Protein AF-A0A2M7BE51-F1 (afdb_monomer_lite)

Foldseek 3Di:
DPPPVPPPDDDPVVVVVVVVVVVVPDDDDDDDPPPPPDDPPVVVVVVVVVVVVVPDPDPPDPDQDQPQAAAELVVQLPDFQLVSLCVLLVLLVWDADDDDQPLFGTDDPLETEGEFGSDLVRAAELVSLVSNLVVLLVPDFLVSQEYEYEYQHHDPNNVVNNVVQCVVCVVPVRSHHHYYYYRSQDPVSLCSSCVVPVVSSLRHGHAYAKDQPDWDWDDPDQQKIKTFRVVIDGPDVPKAWFFKFKDQADPPVDDDGDPPRHGQWDADDDDVDGGIHYNRMDMDGPPPDDQQDKHKMKMWIAIPSGHIDMDIDIDRRD

Sequence (318 aa):
ADRIARILAPNLEEIKRAAKKMKKDKTASELDSGEIVQNGTLTSVEDAKKKAVEASTMPLTGYTVEHWGIYEINRLTKLSAEEFRAFVVACYGARKWTGADANIQGVKAHELLWVAGPKETDVITATDVKNFAQAVMKTRKPEERQAVMIGWGVDPKARAYAEQVMKLGEAKPIQFIKLRLWPLAGDDFKAHVTKKHDKYKDFFAFILPPDIPRIGVTRMGARHYRFDVSEARSMNTGGKIVNVQWDFDFRDGIFSATQGYQLCRKEKKGKGESGFEGDTTVEYTFEHVEPGAEITIACRVQDDLGGEGMKAMKLKVE

pLDDT: mean 80.74, std 19.97, range [30.53, 98.31]

Structure (mmCIF, N/CA/C/O backbone):
data_AF-A0A2M7BE51-F1
#
_entry.id   AF-A0A2M7BE51-F1
#
loop_
_atom_site.group_PDB
_atom_site.id
_atom_site.type_symbol
_atom_site.label_atom_id
_atom_site.label_alt_id
_atom_site.label_comp_id
_atom_site.label_asym_id
_atom_site.label_entity_id
_atom_site.label_seq_id
_atom_site.pdbx_PDB_ins_code
_atom_site.Cartn_x
_atom_site.Cartn_y
_atom_site.Cartn_z
_atom_site.occupancy
_atom_site.B_iso_or_equiv
_atom_site.auth_seq_id
_atom_site.auth_comp_id
_atom_site.auth_asym_id
_atom_site.auth_atom_id
_atom_site.pdbx_PDB_model_num
ATOM 1 N N . ALA A 1 1 ? 27.224 -7.310 20.334 1.00 42.22 1 ALA A N 1
ATOM 2 C CA . ALA A 1 1 ? 26.385 -6.096 20.267 1.00 42.22 1 ALA A CA 1
ATOM 3 C C . ALA A 1 1 ? 26.367 -5.293 21.577 1.00 42.22 1 ALA A C 1
ATOM 5 O O . ALA A 1 1 ? 26.125 -4.101 21.517 1.00 42.22 1 ALA A O 1
ATOM 6 N N . ASP A 1 2 ? 26.712 -5.875 22.734 1.00 37.91 2 ASP A N 1
ATOM 7 C CA . ASP A 1 2 ? 26.442 -5.249 24.045 1.00 37.91 2 ASP A CA 1
ATOM 8 C C . ASP A 1 2 ? 27.625 -4.497 24.708 1.00 37.91 2 ASP A C 1
ATOM 10 O O . ASP A 1 2 ? 27.586 -4.146 25.883 1.00 37.91 2 ASP A O 1
ATOM 14 N N . ARG A 1 3 ? 28.720 -4.238 23.972 1.00 30.53 3 ARG A N 1
ATOM 15 C CA . ARG A 1 3 ? 29.921 -3.550 24.509 1.00 30.53 3 ARG A CA 1
ATOM 16 C C . ARG A 1 3 ? 30.187 -2.148 23.949 1.00 30.53 3 ARG A C 1
ATOM 18 O O . ARG A 1 3 ? 31.002 -1.436 24.518 1.00 30.53 3 ARG A O 1
ATOM 25 N N . ILE A 1 4 ? 29.488 -1.730 22.891 1.00 36.34 4 ILE A N 1
ATOM 26 C CA . ILE A 1 4 ? 29.674 -0.404 22.264 1.00 36.34 4 ILE A CA 1
ATOM 27 C C . ILE A 1 4 ? 28.683 0.635 22.828 1.00 36.34 4 ILE A C 1
ATOM 29 O O . ILE A 1 4 ? 28.993 1.821 22.876 1.00 36.34 4 ILE A O 1
ATOM 33 N N . ALA A 1 5 ? 27.545 0.203 23.384 1.00 34.09 5 ALA A N 1
ATOM 34 C CA . ALA A 1 5 ? 26.525 1.096 23.947 1.00 34.09 5 ALA A CA 1
ATOM 35 C C . ALA A 1 5 ? 26.931 1.808 25.260 1.00 34.09 5 ALA A C 1
ATOM 37 O O . ALA A 1 5 ? 26.236 2.720 25.694 1.00 34.09 5 ALA A O 1
ATOM 38 N N . ARG A 1 6 ? 28.056 1.439 25.895 1.00 37.91 6 ARG A N 1
ATOM 39 C CA . ARG A 1 6 ? 28.515 2.069 27.153 1.00 37.91 6 ARG A CA 1
ATOM 40 C C . ARG A 1 6 ? 29.446 3.272 26.983 1.00 37.91 6 ARG A C 1
ATOM 42 O O . ARG A 1 6 ? 29.729 3.926 27.976 1.00 37.91 6 ARG A O 1
ATOM 49 N N . ILE A 1 7 ? 29.921 3.575 25.774 1.00 42.31 7 ILE A N 1
ATOM 50 C CA . ILE A 1 7 ? 30.940 4.627 25.567 1.00 42.31 7 ILE A CA 1
ATOM 51 C C . ILE A 1 7 ? 30.319 5.998 25.215 1.00 42.31 7 ILE A C 1
ATOM 53 O O . ILE A 1 7 ? 31.012 7.006 25.262 1.00 42.31 7 ILE A O 1
ATOM 57 N N . LEU A 1 8 ? 29.011 6.081 24.930 1.00 40.47 8 LEU A N 1
ATOM 58 C CA . LEU A 1 8 ? 28.371 7.313 24.423 1.00 40.47 8 LEU A CA 1
ATOM 59 C C . LEU A 1 8 ? 27.181 7.842 25.244 1.00 40.47 8 LEU A C 1
ATOM 61 O O . LEU A 1 8 ? 26.506 8.768 24.800 1.00 40.47 8 LEU A O 1
ATOM 65 N N . ALA A 1 9 ? 26.919 7.310 26.439 1.00 38.22 9 ALA A N 1
ATOM 66 C CA . ALA A 1 9 ? 25.908 7.879 27.330 1.00 38.22 9 ALA A CA 1
ATOM 67 C C . ALA A 1 9 ? 26.577 8.832 28.342 1.00 38.22 9 ALA A C 1
ATOM 69 O O . ALA A 1 9 ? 27.366 8.353 29.161 1.00 38.22 9 ALA A O 1
ATOM 70 N N . PRO A 1 10 ? 26.298 10.152 28.321 1.00 48.00 10 PRO A N 1
ATOM 71 C CA . PRO A 1 10 ? 26.773 11.056 29.364 1.00 48.00 10 PRO A CA 1
ATOM 72 C C . PRO A 1 10 ? 26.219 10.626 30.728 1.00 48.00 10 PRO A C 1
ATOM 74 O O . PRO A 1 10 ? 25.065 10.203 30.849 1.00 48.00 10 PRO A O 1
ATOM 77 N N . ASN A 1 11 ? 27.057 10.709 31.760 1.00 54.00 11 ASN A N 1
ATOM 78 C CA . ASN A 1 11 ? 26.697 10.295 33.114 1.00 54.00 11 ASN A CA 1
ATOM 79 C C . ASN A 1 11 ? 25.586 11.217 33.659 1.00 54.00 11 ASN A C 1
ATOM 81 O O . ASN A 1 11 ? 25.638 12.434 33.485 1.00 54.00 11 ASN A O 1
ATOM 85 N N . LEU A 1 12 ? 24.591 10.656 34.360 1.00 47.28 12 LEU A N 1
ATOM 86 C CA . LEU A 1 12 ? 23.490 11.395 35.000 1.00 47.28 12 LEU A CA 1
ATOM 87 C C . LEU A 1 12 ? 23.970 12.574 35.873 1.00 47.28 12 LEU A C 1
ATOM 89 O O . LEU A 1 12 ? 23.258 13.569 36.024 1.00 47.28 12 LEU A O 1
ATOM 93 N N . GLU A 1 13 ? 25.175 12.482 36.436 1.00 48.94 13 GLU A N 1
ATOM 94 C CA . GLU A 1 13 ? 25.802 13.555 37.219 1.00 48.94 13 GLU A CA 1
ATOM 95 C C . GLU A 1 13 ? 26.229 14.771 36.370 1.00 48.94 13 GLU A C 1
ATOM 97 O O . GLU A 1 13 ? 26.168 15.911 36.838 1.00 48.94 13 GLU A O 1
ATOM 102 N N . GLU A 1 14 ? 26.585 14.576 35.098 1.00 56.44 14 GLU A N 1
ATOM 103 C CA . GLU A 1 14 ? 26.931 15.662 34.167 1.00 56.44 14 GLU A CA 1
ATOM 104 C C . GLU A 1 14 ? 25.679 16.428 33.718 1.00 56.44 14 GLU A C 1
ATOM 106 O O . GLU A 1 14 ? 25.680 17.662 33.674 1.00 56.44 14 GLU A O 1
ATOM 111 N N . ILE A 1 15 ? 24.569 15.712 33.511 1.00 55.19 15 ILE A N 1
ATOM 112 C CA . ILE A 1 15 ? 23.259 16.290 33.171 1.00 55.19 15 ILE A CA 1
ATOM 113 C C . ILE A 1 15 ? 22.727 17.148 34.333 1.00 55.19 15 ILE A C 1
ATOM 115 O O . ILE A 1 15 ? 22.244 18.266 34.126 1.00 55.19 15 ILE A O 1
ATOM 119 N N . LYS A 1 16 ? 22.882 16.685 35.582 1.00 52.91 16 LYS A N 1
ATOM 120 C CA . LYS A 1 16 ? 22.481 17.454 36.776 1.00 52.91 16 LYS A CA 1
ATOM 121 C C . LYS A 1 16 ? 23.321 18.719 36.976 1.00 52.91 16 LYS A C 1
ATOM 123 O O . LYS A 1 16 ? 22.778 19.748 37.387 1.00 52.91 16 LYS A O 1
ATOM 128 N N . ARG A 1 17 ? 24.624 18.686 36.662 1.00 53.06 17 ARG A N 1
ATOM 129 C CA . ARG A 1 17 ? 25.493 19.878 36.721 1.00 53.06 17 ARG A CA 1
ATOM 130 C C . ARG A 1 17 ? 25.122 20.921 35.663 1.00 53.06 17 ARG A C 1
ATOM 132 O O . ARG A 1 17 ? 25.113 22.110 35.984 1.00 53.06 17 ARG A O 1
ATOM 139 N N . ALA A 1 18 ? 24.747 20.497 34.454 1.00 54.91 18 ALA A N 1
ATOM 140 C CA . ALA A 1 18 ? 24.294 21.399 33.392 1.00 54.91 18 ALA A CA 1
ATOM 141 C C . ALA A 1 18 ? 22.961 22.092 33.741 1.00 54.91 18 ALA A C 1
ATOM 143 O O . ALA A 1 18 ? 22.848 23.316 33.629 1.00 54.91 18 ALA A O 1
ATOM 144 N N . ALA A 1 19 ? 21.989 21.346 34.279 1.00 53.06 19 ALA A N 1
ATOM 145 C CA . ALA A 1 19 ? 20.691 21.891 34.690 1.00 53.06 19 ALA A CA 1
ATOM 146 C C . ALA A 1 19 ? 20.802 22.914 35.839 1.00 53.06 19 ALA A C 1
ATOM 148 O O . ALA A 1 19 ? 20.061 23.899 35.887 1.00 53.06 19 ALA A O 1
ATOM 149 N N . LYS A 1 20 ? 21.764 22.724 36.754 1.00 49.50 20 LYS A N 1
ATOM 150 C CA . LYS A 1 20 ? 22.003 23.650 37.873 1.00 49.50 20 LYS A CA 1
ATOM 151 C C . LYS A 1 20 ? 22.663 24.961 37.426 1.00 49.50 20 LYS A C 1
ATOM 153 O O . LYS A 1 20 ? 22.466 25.982 38.081 1.00 49.50 20 LYS A O 1
ATOM 158 N N . LYS A 1 21 ? 23.400 24.948 36.308 1.00 47.91 21 LYS A N 1
ATOM 159 C CA . LYS A 1 21 ? 24.019 26.145 35.716 1.00 47.91 21 LYS A CA 1
ATOM 160 C C . LYS A 1 21 ? 22.981 27.020 35.000 1.00 47.91 21 LYS A C 1
ATOM 162 O O . LYS A 1 21 ? 23.004 28.230 35.167 1.00 47.91 21 LYS A O 1
ATOM 167 N N . MET A 1 22 ? 22.006 26.409 34.318 1.00 47.72 22 MET A N 1
ATOM 168 C CA . MET A 1 22 ? 20.923 27.128 33.625 1.00 47.72 22 MET A CA 1
ATOM 169 C C . MET A 1 22 ? 19.913 27.811 34.559 1.00 47.72 22 MET A C 1
ATOM 171 O O . MET A 1 22 ? 19.345 28.837 34.198 1.00 47.72 22 MET A O 1
ATOM 175 N N . LYS A 1 23 ? 19.703 27.294 35.777 1.00 43.47 23 LYS A N 1
ATOM 176 C CA . LYS A 1 23 ? 18.788 27.912 36.757 1.00 43.47 23 LYS A CA 1
ATOM 177 C C . LYS A 1 23 ? 19.338 29.175 37.431 1.00 43.47 23 LYS A C 1
ATOM 179 O O . LYS A 1 23 ? 18.590 29.824 38.153 1.00 43.47 23 LYS A O 1
ATOM 184 N N . LYS A 1 24 ? 20.619 29.513 37.231 1.00 39.03 24 LYS A N 1
ATOM 185 C CA . LYS A 1 24 ? 21.259 30.669 37.878 1.00 39.03 24 LYS A CA 1
ATOM 186 C C . LYS A 1 24 ? 21.161 31.969 37.061 1.00 39.03 24 LYS A C 1
ATOM 188 O O . LYS A 1 24 ? 21.334 33.028 37.645 1.00 39.03 24 LYS A O 1
ATOM 193 N N . ASP A 1 25 ? 20.805 31.889 35.774 1.00 41.22 25 ASP A N 1
ATOM 194 C CA . ASP A 1 25 ? 20.866 33.023 34.831 1.00 41.22 25 ASP A CA 1
ATOM 195 C C . ASP A 1 25 ? 19.502 33.596 34.398 1.00 41.22 25 ASP A C 1
ATOM 197 O O . ASP A 1 25 ? 19.434 34.382 33.459 1.00 41.22 25 ASP A O 1
ATOM 201 N N . LYS A 1 26 ? 18.392 33.254 35.065 1.00 38.12 26 LYS A N 1
ATOM 202 C CA . LYS A 1 26 ? 17.086 33.877 34.776 1.00 38.12 26 LYS A CA 1
ATOM 203 C C . LYS A 1 26 ? 16.403 34.393 36.036 1.00 38.12 26 LYS A C 1
ATOM 205 O O . LYS A 1 26 ? 15.480 33.779 36.564 1.00 38.12 26 LYS A O 1
ATOM 210 N N . THR A 1 27 ? 16.852 35.559 36.485 1.00 34.59 27 THR A N 1
ATOM 211 C CA . THR A 1 27 ? 16.016 36.508 37.226 1.00 34.59 27 THR A CA 1
ATOM 212 C C . THR A 1 27 ? 15.641 37.665 36.305 1.00 34.59 27 THR A C 1
ATOM 214 O O . THR A 1 27 ? 16.525 38.263 35.702 1.00 34.59 27 THR A O 1
ATOM 217 N N . ALA A 1 28 ? 14.345 37.983 36.324 1.00 33.38 28 ALA A N 1
ATOM 218 C CA . ALA A 1 28 ? 13.663 39.186 35.839 1.00 33.38 28 ALA A CA 1
ATOM 219 C C . ALA A 1 28 ? 13.054 39.192 34.414 1.00 33.38 28 ALA A C 1
ATOM 221 O O . ALA A 1 28 ? 13.705 38.905 33.419 1.00 33.38 28 ALA A O 1
ATOM 222 N N . SER A 1 29 ? 11.784 39.624 34.442 1.00 30.89 29 SER A N 1
ATOM 223 C CA . SER A 1 29 ? 10.869 40.183 33.433 1.00 30.89 29 SER A CA 1
ATOM 224 C C . SER A 1 29 ? 10.079 39.263 32.486 1.00 30.89 29 SER A C 1
ATOM 226 O O . SER A 1 29 ? 10.600 38.738 31.510 1.00 30.89 29 SER A O 1
ATOM 228 N N . GLU A 1 30 ? 8.784 39.182 32.821 1.00 31.31 30 GLU A N 1
ATOM 229 C CA . GLU A 1 30 ? 7.590 39.375 31.974 1.00 31.31 30 GLU A CA 1
ATOM 230 C C . GLU A 1 30 ? 7.398 38.508 30.717 1.00 31.31 30 GLU A C 1
ATOM 232 O O . GLU A 1 30 ? 8.111 38.595 29.725 1.00 31.31 30 GLU A O 1
ATOM 237 N N . LEU A 1 31 ? 6.347 37.682 30.780 1.00 30.97 31 LEU A N 1
ATOM 238 C CA . LEU A 1 31 ? 5.819 36.860 29.695 1.00 30.97 31 LEU A CA 1
ATOM 239 C C . LEU A 1 31 ? 4.929 37.715 28.782 1.00 30.97 31 LEU A C 1
ATOM 241 O O . LEU A 1 31 ? 3.783 37.999 29.128 1.00 30.97 31 LEU A O 1
ATOM 245 N N . ASP A 1 32 ? 5.455 38.082 27.615 1.00 31.75 32 ASP A N 1
ATOM 246 C CA . ASP A 1 32 ? 4.657 38.534 26.475 1.00 31.75 32 ASP A CA 1
ATOM 247 C C . ASP A 1 32 ? 4.093 37.318 25.714 1.00 31.75 32 ASP A C 1
ATOM 249 O O . ASP A 1 32 ? 4.765 36.308 25.494 1.00 31.75 32 ASP A O 1
ATOM 253 N N . SER A 1 33 ? 2.820 37.400 25.339 1.00 34.06 33 SER A N 1
ATOM 254 C CA . SER A 1 33 ? 1.988 36.288 24.850 1.00 34.06 33 SER A CA 1
ATOM 255 C C . SER A 1 33 ? 2.050 36.129 23.323 1.00 34.06 33 SER A C 1
ATOM 257 O O . SER A 1 33 ? 1.037 35.819 22.696 1.00 34.06 33 SER A O 1
ATOM 259 N N . GLY A 1 34 ? 3.214 36.379 22.711 1.00 34.72 34 GLY A N 1
ATOM 260 C CA . GLY A 1 34 ? 3.374 36.488 21.251 1.00 34.72 34 GLY A CA 1
ATOM 261 C C . GLY A 1 34 ? 4.232 35.419 20.553 1.00 34.72 34 GLY A C 1
ATOM 262 O O . GLY A 1 34 ? 4.170 35.311 19.333 1.00 34.72 34 GLY A O 1
ATOM 263 N N . GLU A 1 35 ? 5.002 34.591 21.267 1.00 33.72 35 GLU A N 1
ATOM 264 C CA . GLU A 1 35 ? 6.054 33.741 20.658 1.00 33.72 35 GLU A CA 1
ATOM 265 C C . GLU A 1 35 ? 5.771 32.221 20.666 1.00 33.72 35 GLU A C 1
ATOM 267 O O . GLU A 1 35 ? 6.682 31.402 20.758 1.00 33.72 35 GLU A O 1
ATOM 272 N N . ILE A 1 36 ? 4.511 31.791 20.545 1.00 35.94 36 ILE A N 1
ATOM 273 C CA . ILE A 1 36 ? 4.175 30.347 20.442 1.00 35.94 36 ILE A CA 1
ATOM 274 C C . ILE A 1 36 ? 4.048 29.873 18.977 1.00 35.94 36 ILE A C 1
ATOM 276 O O . ILE A 1 36 ? 3.862 28.687 18.708 1.00 35.94 36 ILE A O 1
ATOM 280 N N . VAL A 1 37 ? 4.241 30.753 17.989 1.00 35.06 37 VAL A N 1
ATOM 281 C CA . VAL A 1 37 ? 4.146 30.396 16.561 1.00 35.06 37 VAL A CA 1
ATOM 282 C C . VAL A 1 37 ? 5.498 30.541 15.862 1.00 35.06 37 VAL A C 1
ATOM 284 O O . VAL A 1 37 ? 5.624 31.327 14.935 1.00 35.06 37 VAL A O 1
ATOM 287 N N . GLN A 1 38 ? 6.519 29.802 16.312 1.00 37.19 38 GLN A N 1
ATOM 288 C CA . GLN A 1 38 ? 7.719 29.462 15.520 1.00 37.19 38 GLN A CA 1
ATOM 289 C C . GLN A 1 38 ? 8.609 28.453 16.278 1.00 37.19 38 GLN A C 1
ATOM 291 O O . GLN A 1 38 ? 9.673 28.772 16.799 1.00 37.19 38 GLN A O 1
ATOM 296 N N . ASN A 1 39 ? 8.179 27.190 16.352 1.00 34.56 39 ASN A N 1
ATOM 297 C CA . ASN A 1 39 ? 9.013 26.115 16.905 1.00 34.56 39 ASN A CA 1
ATOM 298 C C . ASN A 1 39 ? 10.074 25.674 15.872 1.00 34.56 39 ASN A C 1
ATOM 300 O O . ASN A 1 39 ? 9.840 24.783 15.057 1.00 34.56 39 ASN A O 1
ATOM 304 N N . GLY A 1 40 ? 11.256 26.298 15.912 1.00 37.78 40 GLY A N 1
ATOM 305 C CA . GLY A 1 40 ? 12.435 25.978 15.085 1.00 37.78 40 GLY A CA 1
ATOM 306 C C . GLY A 1 40 ? 13.212 24.713 15.494 1.00 37.78 40 GLY A C 1
ATOM 307 O O . GLY A 1 40 ? 14.362 24.530 15.100 1.00 37.78 40 GLY A O 1
ATOM 308 N N . THR A 1 41 ? 12.627 23.839 16.313 1.00 41.28 41 THR A N 1
ATOM 309 C CA . THR A 1 41 ? 13.296 22.658 16.888 1.00 41.28 41 THR A CA 1
ATOM 310 C C . THR A 1 41 ? 13.133 21.375 16.070 1.00 41.28 41 THR A C 1
ATOM 312 O O . THR A 1 41 ? 13.915 20.448 16.267 1.00 41.28 41 THR A O 1
ATOM 315 N N . LEU A 1 42 ? 12.190 21.307 15.121 1.00 36.75 42 LEU A N 1
ATOM 316 C CA . LEU A 1 42 ? 12.038 20.140 14.233 1.00 36.75 42 LEU A CA 1
ATOM 317 C C . LEU A 1 42 ? 12.983 20.186 13.020 1.00 36.75 42 LEU A C 1
ATOM 319 O O . LEU A 1 42 ? 13.568 19.165 12.671 1.00 36.75 42 LEU A O 1
ATOM 323 N N . THR A 1 43 ? 13.225 21.368 12.447 1.00 44.41 43 THR A N 1
ATOM 324 C CA . THR A 1 43 ? 14.199 21.565 11.354 1.00 44.41 43 THR A CA 1
ATOM 325 C C . THR A 1 43 ? 15.640 21.328 11.819 1.00 44.41 43 THR A C 1
ATOM 327 O O . THR A 1 43 ? 16.458 20.756 11.102 1.00 44.41 43 THR A O 1
ATOM 330 N N . SER A 1 44 ? 15.937 21.660 13.079 1.00 52.59 44 SER A N 1
ATOM 331 C CA . SER A 1 44 ? 17.270 21.535 13.677 1.00 52.59 44 SER A CA 1
ATOM 332 C C . SER A 1 44 ? 17.809 20.101 13.737 1.00 52.59 44 SER A C 1
ATOM 334 O O . SER A 1 44 ? 19.021 19.922 13.622 1.00 52.59 44 SER A O 1
ATOM 336 N N . VAL A 1 45 ? 16.966 19.085 13.941 1.00 49.41 45 VAL A N 1
ATOM 337 C CA . VAL A 1 45 ? 17.439 17.699 14.130 1.00 49.41 45 VAL A CA 1
ATOM 338 C C . VAL A 1 45 ? 17.737 17.028 12.792 1.00 49.41 45 VAL A C 1
ATOM 340 O O . VAL A 1 45 ? 18.707 16.276 12.680 1.00 49.41 45 VAL A O 1
ATOM 343 N N . GLU A 1 46 ? 16.935 17.311 11.769 1.00 49.53 46 GLU A N 1
ATOM 344 C CA . GLU A 1 46 ? 17.141 16.790 10.417 1.00 49.53 46 GLU A CA 1
ATOM 345 C C . GLU A 1 46 ? 18.335 17.463 9.742 1.00 49.53 46 GLU A C 1
ATOM 347 O O . GLU A 1 46 ? 19.188 16.764 9.192 1.00 49.53 46 GLU A O 1
ATOM 352 N N . ASP A 1 47 ? 18.484 18.781 9.895 1.00 53.38 47 ASP A N 1
ATOM 353 C CA . ASP A 1 47 ? 19.645 19.514 9.385 1.00 53.38 47 ASP A CA 1
ATOM 354 C C . ASP A 1 47 ? 20.936 19.138 10.124 1.00 53.38 47 ASP A C 1
ATOM 356 O O . ASP A 1 47 ? 21.995 19.006 9.503 1.00 53.38 47 ASP A O 1
ATOM 360 N N . ALA A 1 48 ? 20.863 18.890 11.438 1.00 55.72 48 ALA A N 1
ATOM 361 C CA . ALA A 1 48 ? 22.000 18.389 12.208 1.00 55.72 48 ALA A CA 1
ATOM 362 C C . ALA A 1 48 ? 22.376 16.955 11.811 1.00 55.72 48 ALA A C 1
ATOM 364 O O . ALA A 1 48 ? 23.564 16.658 11.683 1.00 55.72 48 ALA A O 1
ATOM 365 N N . LYS A 1 49 ? 21.397 16.073 11.552 1.00 54.88 49 LYS A N 1
ATOM 366 C CA . LYS A 1 49 ? 21.656 14.728 11.009 1.00 54.88 49 LYS A CA 1
ATOM 367 C C . LYS A 1 49 ? 22.280 14.800 9.621 1.00 54.88 49 LYS A C 1
ATOM 369 O O . LYS A 1 49 ? 23.248 14.092 9.366 1.00 54.88 49 LYS A O 1
ATOM 374 N N . LYS A 1 50 ? 21.770 15.663 8.745 1.00 56.06 50 LYS A N 1
ATOM 375 C CA . LYS A 1 50 ? 22.268 15.819 7.375 1.00 56.06 50 LYS A CA 1
ATOM 376 C C . LYS A 1 50 ? 23.707 16.338 7.359 1.00 56.06 50 LYS A C 1
ATOM 378 O O . LYS A 1 50 ? 24.562 15.714 6.739 1.00 56.06 50 LYS A O 1
ATOM 383 N N . LYS A 1 51 ? 24.011 17.368 8.161 1.00 60.59 51 LYS A N 1
ATOM 384 C CA . LYS A 1 51 ? 25.386 17.859 8.365 1.00 60.59 51 LYS A CA 1
ATOM 385 C C . LYS A 1 51 ? 26.305 16.825 9.014 1.00 60.59 51 LYS A C 1
ATOM 387 O O . LYS A 1 51 ? 27.468 16.742 8.640 1.00 60.59 51 LYS A O 1
ATOM 392 N N . ALA A 1 52 ? 25.814 16.031 9.966 1.00 59.19 52 ALA A N 1
ATOM 393 C CA . ALA A 1 52 ? 26.612 14.984 10.607 1.00 59.19 52 ALA A CA 1
ATOM 394 C C . ALA A 1 52 ? 26.929 13.819 9.653 1.00 59.19 52 ALA A C 1
ATOM 396 O O . ALA A 1 52 ? 28.010 13.240 9.738 1.00 59.19 52 ALA A O 1
ATOM 397 N N . VAL A 1 53 ? 26.016 13.495 8.732 1.00 57.53 53 VAL A N 1
ATOM 398 C CA . VAL A 1 53 ? 26.239 12.501 7.672 1.00 57.53 53 VAL A CA 1
ATOM 399 C C . VAL A 1 53 ? 27.216 13.037 6.621 1.00 57.53 53 VAL A C 1
ATOM 401 O O . VAL A 1 53 ? 28.131 12.315 6.238 1.00 57.53 53 VAL A O 1
ATOM 404 N N . GLU A 1 54 ? 27.084 14.302 6.212 1.00 57.00 54 GLU A N 1
ATOM 405 C CA . GLU A 1 54 ? 28.001 14.957 5.263 1.00 57.00 54 GLU A CA 1
ATOM 406 C C . GLU A 1 54 ? 29.417 15.161 5.833 1.00 57.00 54 GLU A C 1
ATOM 408 O O . GLU A 1 54 ? 30.394 15.090 5.090 1.00 57.00 54 GLU A O 1
ATOM 413 N N . ALA A 1 55 ? 29.550 15.375 7.146 1.00 56.69 55 ALA A N 1
ATOM 414 C CA . ALA A 1 55 ? 30.834 15.566 7.827 1.00 56.69 55 ALA A CA 1
ATOM 415 C C . ALA A 1 55 ? 31.520 14.257 8.269 1.00 56.69 55 ALA A C 1
ATOM 417 O O . ALA A 1 55 ? 32.636 14.295 8.794 1.00 56.69 55 ALA A O 1
ATOM 418 N N . SER A 1 56 ? 30.876 13.098 8.094 1.00 42.12 56 SER A N 1
ATOM 419 C CA . SER A 1 56 ? 31.434 11.815 8.524 1.00 42.12 56 SER A CA 1
ATOM 420 C C . SER A 1 56 ? 32.464 11.302 7.516 1.00 42.12 56 SER A C 1
ATOM 422 O O . SER A 1 56 ? 32.126 10.834 6.434 1.00 42.12 56 SER A O 1
ATOM 424 N N . THR A 1 57 ? 33.742 11.347 7.895 1.00 43.78 57 THR A N 1
ATOM 425 C CA . THR A 1 57 ? 34.886 10.796 7.143 1.00 43.78 57 THR A CA 1
ATOM 426 C C . THR A 1 57 ? 35.089 9.294 7.364 1.00 43.78 57 THR A C 1
ATOM 428 O O . THR A 1 57 ? 36.142 8.753 7.017 1.00 43.78 57 THR A O 1
ATOM 431 N N . MET A 1 58 ? 34.105 8.590 7.939 1.00 44.16 58 MET A N 1
ATOM 432 C CA . MET A 1 58 ? 34.181 7.135 8.020 1.00 44.16 58 MET A CA 1
ATOM 433 C C . MET A 1 58 ? 34.193 6.560 6.599 1.00 44.16 58 MET A C 1
ATOM 435 O O . MET A 1 58 ? 33.360 6.964 5.784 1.00 44.16 58 MET A O 1
ATOM 439 N N . PRO A 1 59 ? 35.104 5.622 6.275 1.00 43.78 59 PRO A N 1
ATOM 440 C CA . PRO A 1 59 ? 35.045 4.933 4.996 1.00 43.78 59 PRO A CA 1
ATOM 441 C C . PRO A 1 59 ? 33.637 4.362 4.857 1.00 43.78 59 PRO A C 1
ATOM 443 O O . PRO A 1 59 ? 33.151 3.719 5.791 1.00 43.78 59 PRO A O 1
ATOM 446 N N . LEU A 1 60 ? 32.980 4.652 3.728 1.00 47.94 60 LEU A N 1
ATOM 447 C CA . LEU A 1 60 ? 31.711 4.053 3.322 1.00 47.94 60 LEU A CA 1
ATOM 448 C C . LEU A 1 60 ? 31.887 2.538 3.392 1.00 47.94 60 LEU A C 1
ATOM 450 O O . LEU A 1 60 ? 32.368 1.894 2.462 1.00 47.94 60 LEU A O 1
ATOM 454 N N . THR A 1 61 ? 31.587 1.978 4.555 1.00 45.69 61 THR A N 1
ATOM 455 C CA . THR A 1 61 ? 31.560 0.543 4.755 1.00 45.69 61 THR A CA 1
ATOM 456 C C . THR A 1 61 ? 30.549 0.006 3.751 1.00 45.69 61 THR A C 1
ATOM 458 O O . THR A 1 61 ? 29.485 0.595 3.572 1.00 45.69 61 THR A O 1
ATOM 461 N N . GLY A 1 62 ? 30.918 -1.050 3.022 1.00 44.94 62 GLY A N 1
ATOM 462 C CA . GLY A 1 62 ? 30.153 -1.599 1.897 1.00 44.94 62 GLY A CA 1
ATOM 463 C C . GLY A 1 62 ? 28.835 -2.273 2.293 1.00 44.94 62 GLY A C 1
ATOM 464 O O . GLY A 1 62 ? 28.525 -3.344 1.782 1.00 44.94 62 GLY A O 1
ATOM 465 N N . TYR A 1 63 ? 28.081 -1.694 3.223 1.00 45.03 63 TYR A N 1
ATOM 466 C CA . TYR A 1 63 ? 26.729 -2.106 3.553 1.00 45.03 63 TYR A CA 1
ATOM 467 C C . TYR A 1 63 ? 25.767 -1.470 2.551 1.00 45.03 63 TYR A C 1
ATOM 469 O O . TYR A 1 63 ? 25.732 -0.251 2.383 1.00 45.03 63 TYR A O 1
ATOM 477 N N . THR A 1 64 ? 24.982 -2.301 1.875 1.00 53.06 64 THR A N 1
ATOM 478 C CA . THR A 1 64 ? 23.850 -1.845 1.074 1.00 53.06 64 THR A CA 1
ATOM 479 C C . THR A 1 64 ? 22.613 -1.778 1.966 1.00 53.06 64 THR A C 1
ATOM 481 O O . THR A 1 64 ? 22.334 -2.702 2.730 1.00 53.06 64 THR A O 1
ATOM 484 N N . VAL A 1 65 ? 21.879 -0.663 1.908 1.00 57.16 65 VAL A N 1
ATOM 485 C CA . VAL A 1 65 ? 20.551 -0.574 2.528 1.00 57.16 65 VAL A CA 1
ATOM 486 C C . VAL A 1 65 ? 19.560 -1.195 1.558 1.00 57.16 65 VAL A C 1
ATOM 488 O O . VAL A 1 65 ? 19.200 -0.600 0.542 1.00 57.16 65 VAL A O 1
ATOM 491 N N . GLU A 1 66 ? 19.157 -2.419 1.862 1.00 65.44 66 GLU A N 1
ATOM 492 C CA . GLU A 1 66 ? 18.167 -3.147 1.084 1.00 65.44 66 GLU A CA 1
ATOM 493 C C . GLU A 1 66 ? 16.771 -2.822 1.641 1.00 65.44 66 GLU A C 1
ATOM 495 O O . GLU A 1 66 ? 16.520 -2.949 2.840 1.00 65.44 66 GLU A O 1
ATOM 500 N N . HIS A 1 67 ? 15.867 -2.349 0.783 1.00 69.44 67 HIS A N 1
ATOM 501 C CA . HIS A 1 67 ? 14.535 -1.871 1.173 1.00 69.44 67 HIS A CA 1
ATOM 502 C C . HIS A 1 67 ? 13.560 -3.053 1.305 1.00 69.44 67 HIS A C 1
ATOM 504 O O . HIS A 1 67 ? 12.607 -3.185 0.539 1.00 69.44 67 HIS A O 1
ATOM 510 N N . TRP A 1 68 ? 13.839 -3.962 2.240 1.00 73.69 68 TRP A N 1
ATOM 511 C CA . TRP A 1 68 ? 12.963 -5.090 2.560 1.00 73.69 68 TRP A CA 1
ATOM 512 C C . TRP A 1 68 ? 12.053 -4.702 3.720 1.00 73.69 68 TRP A C 1
ATOM 514 O O . TRP A 1 68 ? 12.503 -4.582 4.859 1.00 73.69 68 TRP A O 1
ATOM 524 N N . GLY A 1 69 ? 10.782 -4.461 3.419 1.00 79.25 69 GLY A N 1
ATOM 525 C CA . GLY A 1 69 ? 9.799 -4.070 4.415 1.00 79.25 69 GLY A CA 1
ATOM 526 C C . GLY A 1 69 ? 8.366 -4.284 3.949 1.00 79.25 69 GLY A C 1
ATOM 527 O O . GLY A 1 69 ? 8.083 -4.504 2.768 1.00 79.25 69 GLY A O 1
ATOM 528 N N . ILE A 1 70 ? 7.466 -4.208 4.922 1.00 80.56 70 ILE A N 1
ATOM 529 C CA . ILE A 1 70 ? 6.029 -4.172 4.698 1.00 80.56 70 ILE A CA 1
ATOM 530 C C . ILE A 1 70 ? 5.642 -2.702 4.525 1.00 80.56 70 ILE A C 1
ATOM 532 O O . ILE A 1 70 ? 5.830 -1.888 5.432 1.00 80.56 70 ILE A O 1
ATOM 536 N N . TYR A 1 71 ? 5.132 -2.361 3.347 1.00 86.00 71 TYR A N 1
ATOM 537 C CA . TYR A 1 71 ? 4.803 -0.997 2.959 1.00 86.00 71 TYR A CA 1
ATOM 538 C C . TYR A 1 71 ? 3.292 -0.830 2.824 1.00 86.00 71 TYR A C 1
ATOM 540 O O . TYR A 1 71 ? 2.661 -1.420 1.950 1.00 86.00 71 TYR A O 1
ATOM 548 N N . GLU A 1 72 ? 2.713 0.014 3.676 1.00 83.94 72 GLU A N 1
ATOM 549 C CA . GLU A 1 72 ? 1.296 0.360 3.597 1.00 83.94 72 GLU A CA 1
ATOM 550 C C . GLU A 1 72 ? 1.041 1.278 2.392 1.00 83.94 72 GLU A C 1
ATOM 552 O O . GLU A 1 72 ? 1.548 2.406 2.336 1.00 83.94 72 GLU A O 1
ATOM 557 N N . ILE A 1 73 ? 0.229 0.816 1.438 1.00 86.38 73 ILE A N 1
ATOM 558 C CA . ILE A 1 73 ? -0.046 1.528 0.180 1.00 86.38 73 ILE A CA 1
ATOM 559 C C . ILE A 1 73 ? -0.596 2.933 0.458 1.00 86.38 73 ILE A C 1
ATOM 561 O O . ILE A 1 73 ? -0.106 3.906 -0.109 1.00 86.38 73 ILE A O 1
ATOM 565 N N . ASN A 1 74 ? -1.505 3.077 1.425 1.00 85.00 74 ASN A N 1
ATOM 566 C CA . ASN A 1 74 ? -2.102 4.365 1.798 1.00 85.00 74 ASN A CA 1
ATOM 567 C C . ASN A 1 74 ? -1.106 5.408 2.321 1.00 85.00 74 ASN A C 1
ATOM 569 O O . ASN A 1 74 ? -1.400 6.605 2.307 1.00 85.00 74 ASN A O 1
ATOM 573 N N . ARG A 1 75 ? 0.058 4.987 2.824 1.00 86.06 75 ARG A N 1
ATOM 574 C CA . ARG A 1 75 ? 1.133 5.921 3.187 1.00 86.06 75 ARG A CA 1
ATOM 575 C C . ARG A 1 75 ? 1.917 6.342 1.957 1.00 86.06 75 ARG A C 1
ATOM 577 O O . ARG A 1 75 ? 2.233 7.519 1.817 1.00 86.06 75 ARG A O 1
ATOM 584 N N . LEU A 1 76 ? 2.183 5.401 1.054 1.00 88.44 76 LEU A N 1
ATOM 585 C CA . LEU A 1 76 ? 2.883 5.668 -0.199 1.00 88.44 76 LEU A CA 1
ATOM 586 C C . LEU A 1 76 ? 2.080 6.588 -1.124 1.00 88.44 76 LEU A C 1
ATOM 588 O O . LEU A 1 76 ? 2.666 7.465 -1.754 1.00 88.44 76 LEU A O 1
ATOM 592 N N . THR A 1 77 ? 0.752 6.455 -1.154 1.00 88.31 77 THR A N 1
ATOM 593 C CA . THR A 1 77 ? -0.125 7.310 -1.973 1.00 88.31 77 THR A CA 1
ATOM 594 C C . THR A 1 77 ? -0.157 8.774 -1.521 1.00 88.31 77 THR A C 1
ATOM 596 O O . THR A 1 77 ? -0.564 9.641 -2.295 1.00 88.31 77 THR A O 1
ATOM 599 N N . LYS A 1 78 ? 0.288 9.067 -0.290 1.00 91.25 78 LYS A N 1
ATOM 600 C CA . LYS A 1 78 ? 0.398 10.430 0.263 1.00 91.25 78 LYS A CA 1
ATOM 601 C C . LYS A 1 78 ? 1.727 11.111 -0.058 1.00 91.25 78 LYS A C 1
ATOM 603 O O . LYS A 1 78 ? 1.844 12.314 0.164 1.00 91.25 78 LYS A O 1
ATOM 608 N N . LEU A 1 79 ? 2.720 10.364 -0.540 1.00 91.81 79 LEU A N 1
ATOM 609 C CA . LEU A 1 79 ? 4.003 10.930 -0.939 1.00 91.81 79 LEU A CA 1
ATOM 610 C C . LEU A 1 79 ? 3.835 11.815 -2.174 1.00 91.81 79 LEU A C 1
ATOM 612 O O . LEU A 1 79 ? 2.954 11.591 -3.012 1.00 91.81 79 LEU A O 1
ATOM 616 N N . SER A 1 80 ? 4.727 12.792 -2.332 1.00 94.88 80 SER A N 1
ATOM 617 C CA . SER A 1 80 ? 4.844 13.471 -3.617 1.00 94.88 80 SER A CA 1
ATOM 618 C C . SER A 1 80 ? 5.276 12.480 -4.704 1.00 94.88 80 SER A C 1
ATOM 620 O O . SER A 1 80 ? 5.908 11.452 -4.441 1.00 94.88 80 SER A O 1
ATOM 622 N N . ALA A 1 81 ? 4.975 12.801 -5.964 1.00 93.25 81 ALA A N 1
ATOM 623 C CA . ALA A 1 81 ? 5.377 11.946 -7.078 1.00 93.25 81 ALA A CA 1
ATOM 624 C C . ALA A 1 81 ? 6.901 11.756 -7.155 1.00 93.25 81 ALA A C 1
ATOM 626 O O . ALA A 1 81 ? 7.359 10.696 -7.568 1.00 93.25 81 ALA A O 1
ATOM 627 N N . GLU A 1 82 ? 7.697 12.751 -6.755 1.00 92.94 82 GLU A N 1
ATOM 628 C CA . GLU A 1 82 ? 9.155 12.622 -6.744 1.00 92.94 82 GLU A CA 1
ATOM 629 C C . GLU A 1 82 ? 9.641 11.676 -5.640 1.00 92.94 82 GLU A C 1
ATOM 631 O O . GLU A 1 82 ? 10.428 10.771 -5.925 1.00 92.94 82 GLU A O 1
ATOM 636 N N . GLU A 1 83 ? 9.146 11.833 -4.411 1.00 94.19 83 GLU A N 1
ATOM 637 C CA . GLU A 1 83 ? 9.517 10.974 -3.277 1.00 94.19 83 GLU A CA 1
ATOM 638 C C . GLU A 1 83 ? 9.116 9.520 -3.518 1.00 94.19 83 GLU A C 1
ATOM 640 O O . GLU A 1 83 ? 9.915 8.608 -3.299 1.00 94.19 83 GLU A O 1
ATOM 645 N N . PHE A 1 84 ? 7.909 9.299 -4.043 1.00 94.19 84 PHE A N 1
ATOM 646 C CA . PHE A 1 84 ? 7.433 7.965 -4.393 1.00 94.19 84 PHE A CA 1
ATOM 647 C C . PHE A 1 84 ? 8.320 7.300 -5.449 1.00 94.19 84 PHE A C 1
ATOM 649 O O . PHE A 1 84 ? 8.757 6.161 -5.276 1.00 94.19 84 PHE A O 1
ATOM 656 N N . ARG A 1 85 ? 8.648 8.016 -6.531 1.00 94.88 85 ARG A N 1
ATOM 657 C CA . ARG A 1 85 ? 9.533 7.489 -7.580 1.00 94.88 85 ARG A CA 1
ATOM 658 C C . ARG A 1 85 ? 10.923 7.190 -7.035 1.00 94.88 85 ARG A C 1
ATOM 660 O O . ARG A 1 85 ? 11.475 6.140 -7.352 1.00 94.88 85 ARG A O 1
ATOM 667 N N . ALA A 1 86 ? 11.475 8.073 -6.204 1.00 93.25 86 ALA A N 1
ATOM 668 C CA . ALA A 1 86 ? 12.767 7.856 -5.563 1.00 93.25 86 ALA A CA 1
ATOM 669 C C . ALA A 1 86 ? 12.756 6.588 -4.696 1.00 93.25 86 ALA A C 1
ATOM 671 O O . ALA A 1 86 ? 13.672 5.772 -4.801 1.00 93.25 86 ALA A O 1
ATOM 672 N N . PHE A 1 87 ? 11.692 6.384 -3.916 1.00 92.88 87 PHE A N 1
ATOM 673 C CA . PHE A 1 87 ? 11.484 5.178 -3.121 1.00 92.88 87 PHE A CA 1
ATOM 674 C C . PHE A 1 87 ? 11.429 3.908 -3.987 1.00 92.88 87 PHE A C 1
ATOM 676 O O . PHE A 1 87 ? 12.168 2.959 -3.722 1.00 92.88 87 PHE A O 1
ATOM 683 N N . VAL A 1 88 ? 10.623 3.883 -5.054 1.00 93.19 88 VAL A N 1
ATOM 684 C CA . VAL A 1 88 ? 10.504 2.703 -5.934 1.00 93.19 88 VAL A CA 1
ATOM 685 C C . VAL A 1 88 ? 11.820 2.406 -6.662 1.00 93.19 88 VAL A C 1
ATOM 687 O O . VAL A 1 88 ? 12.233 1.247 -6.748 1.00 93.19 88 VAL A O 1
ATOM 690 N N . VAL A 1 89 ? 12.514 3.439 -7.153 1.00 94.12 89 VAL A N 1
ATOM 691 C CA . VAL A 1 89 ? 13.839 3.312 -7.787 1.00 94.12 89 VAL A CA 1
ATOM 692 C C . VAL A 1 89 ? 14.856 2.728 -6.802 1.00 94.12 89 VAL A C 1
ATOM 694 O O . VAL A 1 89 ? 15.611 1.825 -7.173 1.00 94.12 89 VAL A O 1
ATOM 697 N N . ALA A 1 90 ? 14.844 3.186 -5.547 1.00 91.62 90 ALA A N 1
ATOM 698 C CA . ALA A 1 90 ? 15.702 2.655 -4.494 1.00 91.62 90 ALA A CA 1
ATOM 699 C C . ALA A 1 90 ? 15.362 1.193 -4.155 1.00 91.62 90 ALA A C 1
ATOM 701 O O . ALA A 1 90 ? 16.273 0.368 -4.086 1.00 91.62 90 ALA A O 1
ATOM 702 N N . CYS A 1 91 ? 14.075 0.839 -4.050 1.00 89.69 91 CYS A N 1
ATOM 703 C CA . CYS A 1 91 ? 13.629 -0.546 -3.845 1.00 89.69 91 CYS A CA 1
ATOM 704 C C . CYS A 1 91 ? 14.090 -1.475 -4.972 1.00 89.69 91 CYS A C 1
ATOM 706 O O . CYS A 1 91 ? 14.571 -2.576 -4.718 1.00 89.69 91 CYS A O 1
ATOM 708 N N . TYR A 1 92 ? 14.026 -1.017 -6.225 1.00 90.81 92 TYR A N 1
ATOM 709 C CA . TYR A 1 92 ? 14.535 -1.772 -7.373 1.00 90.81 92 TYR A CA 1
ATOM 710 C C . TYR A 1 92 ? 16.067 -1.974 -7.332 1.00 90.81 92 TYR A C 1
ATOM 712 O O . TYR A 1 92 ? 16.625 -2.771 -8.100 1.00 90.81 92 TYR A O 1
ATOM 720 N N . GLY A 1 93 ? 16.783 -1.247 -6.469 1.00 90.00 93 GLY A N 1
ATOM 721 C CA . GLY A 1 93 ? 18.243 -1.202 -6.430 1.00 90.00 93 GLY A CA 1
ATOM 722 C C . GLY A 1 93 ? 18.834 -0.448 -7.623 1.00 90.00 93 GLY A C 1
ATOM 723 O O . GLY A 1 93 ? 19.894 -0.823 -8.131 1.00 90.00 93 GLY A O 1
ATOM 724 N N . ALA A 1 94 ? 18.110 0.551 -8.131 1.00 92.69 94 ALA A N 1
ATOM 725 C CA . ALA A 1 94 ? 18.567 1.476 -9.159 1.00 92.69 94 ALA A CA 1
ATOM 726 C C . ALA A 1 94 ? 19.014 2.807 -8.542 1.00 92.69 94 ALA A C 1
ATOM 728 O O . ALA A 1 94 ? 18.705 3.125 -7.396 1.00 92.69 94 ALA A O 1
ATOM 729 N N . ARG A 1 95 ? 19.729 3.612 -9.331 1.00 93.31 95 ARG A N 1
ATOM 730 C CA . ARG A 1 95 ? 20.044 5.006 -8.988 1.00 93.31 95 ARG A CA 1
ATOM 731 C C . ARG A 1 95 ? 19.122 5.961 -9.737 1.00 93.31 95 ARG A C 1
ATOM 733 O O . ARG A 1 95 ? 18.688 5.640 -10.847 1.00 93.31 95 ARG A O 1
ATOM 740 N N . LYS A 1 96 ? 18.877 7.143 -9.160 1.00 93.75 96 LYS A N 1
ATOM 741 C CA . LYS A 1 96 ? 18.165 8.241 -9.833 1.00 93.75 96 LYS A CA 1
ATOM 742 C C . LYS A 1 96 ? 18.841 8.549 -11.170 1.00 93.75 96 LYS A C 1
ATOM 744 O O . LYS A 1 96 ? 20.071 8.589 -11.263 1.00 93.75 96 LYS A O 1
ATOM 749 N N . TRP A 1 97 ? 18.036 8.732 -12.207 1.00 93.69 97 TRP A N 1
ATOM 750 C CA . TRP A 1 97 ? 18.524 9.172 -13.506 1.00 93.69 97 TRP A CA 1
ATOM 751 C C . TRP A 1 97 ? 18.953 10.641 -13.452 1.00 93.69 97 TRP A C 1
ATOM 753 O O . TRP A 1 97 ? 18.244 11.481 -12.904 1.00 93.69 97 TRP A O 1
ATOM 763 N N . THR A 1 98 ? 20.119 10.945 -14.022 1.00 89.94 98 THR A N 1
ATOM 764 C CA . THR A 1 98 ? 20.693 12.302 -14.077 1.00 89.94 98 THR A CA 1
ATOM 765 C C . THR A 1 98 ? 20.879 12.811 -15.508 1.00 89.94 98 THR A C 1
ATOM 767 O O . THR A 1 98 ? 21.490 13.856 -15.713 1.00 89.94 98 THR A O 1
ATOM 770 N N . GLY A 1 99 ? 20.405 12.066 -16.510 1.00 88.38 99 GLY A N 1
ATOM 771 C CA . GLY A 1 99 ? 20.467 12.492 -17.906 1.00 88.38 99 GLY A CA 1
ATOM 772 C C . GLY A 1 99 ? 19.322 13.433 -18.285 1.00 88.38 99 GLY A C 1
ATOM 773 O O . GLY A 1 99 ? 18.436 13.720 -17.488 1.00 88.38 99 GLY A O 1
ATOM 774 N N . ALA A 1 100 ? 19.338 13.894 -19.535 1.00 85.88 100 ALA A N 1
ATOM 775 C CA . ALA A 1 100 ? 18.467 14.978 -19.992 1.00 85.88 100 ALA A CA 1
ATOM 776 C C . ALA A 1 100 ? 16.996 14.581 -20.235 1.00 85.88 100 ALA A C 1
ATOM 778 O O . ALA A 1 100 ? 16.129 15.450 -20.214 1.00 85.88 100 ALA A O 1
ATOM 779 N N . ASP A 1 101 ? 16.694 13.303 -20.497 1.00 92.56 101 ASP A N 1
ATOM 780 C CA . ASP A 1 101 ? 15.317 12.887 -20.799 1.00 92.56 101 ASP A CA 1
ATOM 781 C C . ASP A 1 101 ? 14.499 12.680 -19.517 1.00 92.56 101 ASP A C 1
ATOM 783 O O . ASP A 1 101 ? 14.786 11.782 -18.722 1.00 92.56 101 ASP A O 1
ATOM 787 N N . ALA A 1 102 ? 13.460 13.498 -19.340 1.00 91.00 102 ALA A N 1
ATOM 788 C CA . ALA A 1 102 ? 12.567 13.460 -18.182 1.00 91.00 102 ALA A CA 1
ATOM 789 C C . ALA A 1 102 ? 11.687 12.197 -18.121 1.00 91.00 102 ALA A C 1
ATOM 791 O O . ALA A 1 102 ? 11.116 11.893 -17.073 1.00 91.00 102 ALA A O 1
ATOM 792 N N . ASN A 1 103 ? 11.581 11.439 -19.219 1.00 94.50 103 ASN A N 1
ATOM 793 C CA . ASN A 1 103 ? 10.863 10.165 -19.233 1.00 94.50 103 ASN A CA 1
ATOM 794 C C . ASN A 1 103 ? 11.719 9.007 -18.708 1.00 94.50 103 ASN A C 1
ATOM 796 O O . ASN A 1 103 ? 11.267 7.870 -18.725 1.00 94.50 103 ASN A O 1
ATOM 800 N N . ILE A 1 104 ? 12.939 9.252 -18.235 1.00 95.69 104 ILE A N 1
ATOM 801 C CA . ILE A 1 104 ? 13.751 8.249 -17.549 1.00 95.69 104 ILE A CA 1
ATOM 802 C C . ILE A 1 104 ? 13.937 8.720 -16.112 1.00 95.69 104 ILE A C 1
ATOM 804 O O . ILE A 1 104 ? 14.324 9.855 -15.856 1.00 95.69 104 ILE A O 1
ATOM 808 N N . GLN A 1 105 ? 13.644 7.844 -15.160 1.00 95.94 105 GLN A N 1
ATOM 809 C CA . GLN A 1 105 ? 13.607 8.201 -13.741 1.00 95.94 105 GLN A CA 1
ATOM 810 C C . GLN A 1 105 ? 14.655 7.433 -12.933 1.00 95.94 105 GLN A C 1
ATOM 812 O O . GLN A 1 105 ? 15.182 7.948 -11.946 1.00 95.94 105 GLN A O 1
ATOM 817 N N . GLY A 1 106 ? 15.021 6.231 -13.383 1.00 95.81 106 GLY A N 1
ATOM 818 C CA . GLY A 1 106 ? 16.064 5.426 -12.759 1.00 95.81 106 GLY A CA 1
ATOM 819 C C . GLY A 1 106 ? 16.929 4.683 -13.768 1.00 95.81 106 GLY A C 1
ATOM 820 O O . GLY A 1 106 ? 16.559 4.504 -14.928 1.00 95.81 106 GLY A O 1
ATOM 821 N N . VAL A 1 107 ? 18.098 4.242 -13.312 1.00 95.19 107 VAL A N 1
ATOM 822 C CA . VAL A 1 107 ? 19.006 3.390 -14.084 1.00 95.19 107 VAL A CA 1
ATOM 823 C C . VAL A 1 107 ? 19.670 2.347 -13.187 1.00 95.19 107 VAL A C 1
ATOM 825 O O . VAL A 1 107 ? 20.158 2.667 -12.101 1.00 95.19 107 VAL A O 1
ATOM 828 N N . LYS A 1 108 ? 19.721 1.096 -13.647 1.00 92.62 108 LYS A N 1
ATOM 829 C CA . LYS A 1 108 ? 20.443 -0.014 -13.007 1.00 92.62 108 LYS A CA 1
ATOM 830 C C . LYS A 1 108 ? 21.231 -0.769 -14.068 1.00 92.62 108 LYS A C 1
ATOM 832 O O . LYS A 1 108 ? 20.651 -1.466 -14.891 1.00 92.62 108 LYS A O 1
ATOM 837 N N . ALA A 1 109 ? 22.557 -0.628 -14.059 1.00 88.62 109 ALA A N 1
ATOM 838 C CA . ALA A 1 109 ? 23.415 -1.119 -15.141 1.00 88.62 109 ALA A CA 1
ATOM 839 C C . ALA A 1 109 ? 22.911 -0.635 -16.522 1.00 88.62 109 ALA A C 1
ATOM 841 O O . ALA A 1 109 ? 22.954 0.567 -16.789 1.00 88.62 109 ALA A O 1
ATOM 842 N N . HIS A 1 110 ? 22.411 -1.542 -17.366 1.00 86.56 110 HIS A N 1
ATOM 843 C CA . HIS A 1 110 ? 21.856 -1.235 -18.692 1.00 86.56 110 HIS A CA 1
ATOM 844 C C . HIS A 1 110 ? 20.330 -1.050 -18.694 1.00 86.56 110 HIS A C 1
ATOM 846 O O . HIS A 1 110 ? 19.758 -0.701 -19.720 1.00 86.56 110 HIS A O 1
ATOM 852 N N . GLU A 1 111 ? 19.661 -1.267 -17.562 1.00 92.94 111 GLU A N 1
ATOM 853 C CA . GLU A 1 111 ? 18.213 -1.124 -17.442 1.00 92.94 111 GLU A CA 1
ATOM 854 C C . GLU A 1 111 ? 17.848 0.326 -17.126 1.00 92.94 111 GLU A C 1
ATOM 856 O O . GLU A 1 111 ? 18.313 0.896 -16.135 1.00 92.94 111 GLU A O 1
ATOM 861 N N . LEU A 1 112 ? 17.000 0.920 -17.961 1.00 96.25 112 LEU A N 1
ATOM 862 C CA . LEU A 1 112 ? 16.364 2.207 -17.708 1.00 96.25 112 LEU A CA 1
ATOM 863 C C . LEU A 1 112 ? 14.987 1.985 -17.090 1.00 96.25 112 LEU A C 1
ATOM 865 O O . LEU A 1 112 ? 14.278 1.048 -17.463 1.00 96.25 112 LEU A O 1
ATOM 869 N N . LEU A 1 113 ? 14.610 2.862 -16.161 1.00 97.19 113 LEU A N 1
ATOM 870 C CA . LEU A 1 113 ? 13.365 2.762 -15.411 1.00 97.19 113 LEU A CA 1
ATOM 871 C C . LEU A 1 113 ? 12.462 3.966 -15.636 1.00 97.19 113 LEU A C 1
ATOM 873 O O . LEU A 1 113 ? 12.920 5.113 -15.614 1.00 97.19 113 LEU A O 1
ATOM 877 N N . TRP A 1 114 ? 11.170 3.681 -15.728 1.00 97.50 114 TRP A N 1
ATOM 878 C CA . TRP A 1 114 ? 10.091 4.642 -15.557 1.00 97.50 114 TRP A CA 1
ATOM 879 C C . TRP A 1 114 ? 9.151 4.125 -14.469 1.00 97.50 114 TRP A C 1
ATOM 881 O O . TRP A 1 114 ? 8.840 2.937 -14.415 1.00 97.50 114 TRP A O 1
ATOM 891 N N . VAL A 1 115 ? 8.712 5.009 -13.588 1.00 96.62 115 VAL A N 1
ATOM 892 C CA . VAL A 1 115 ? 7.831 4.709 -12.467 1.00 96.62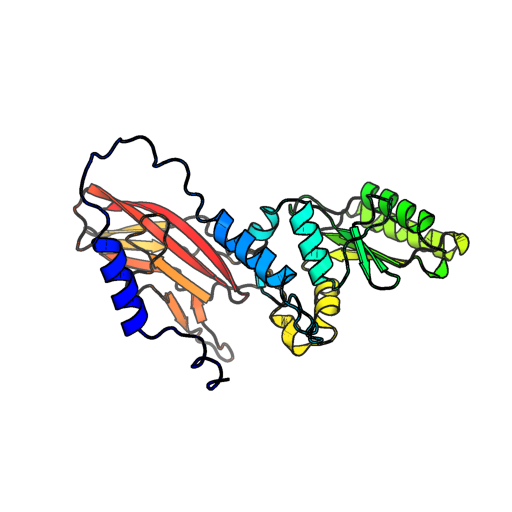 115 VAL A CA 1
ATOM 893 C C . VAL A 1 115 ? 6.596 5.603 -12.557 1.00 96.62 115 VAL A C 1
ATOM 895 O O . VAL A 1 115 ? 6.683 6.818 -12.793 1.00 96.62 115 VAL A O 1
ATOM 898 N N . ALA A 1 116 ? 5.438 4.976 -12.377 1.00 95.62 116 ALA A N 1
ATOM 899 C CA . ALA A 1 116 ? 4.154 5.651 -12.361 1.00 95.62 116 ALA A CA 1
ATOM 900 C C . ALA A 1 116 ? 4.003 6.580 -11.143 1.00 95.62 116 ALA A C 1
ATOM 902 O O . ALA A 1 116 ? 4.912 6.734 -10.321 1.00 95.62 116 ALA A O 1
ATOM 903 N N . GLY A 1 117 ? 2.866 7.264 -11.059 1.00 93.62 117 GLY A N 1
ATOM 904 C CA . GLY A 1 117 ? 2.568 8.133 -9.927 1.00 93.62 117 GLY A CA 1
ATOM 905 C C . GLY A 1 117 ? 2.232 7.357 -8.643 1.00 93.62 117 GLY A C 1
ATOM 906 O O . GLY A 1 117 ? 2.047 6.139 -8.675 1.00 93.62 117 GLY A O 1
ATOM 907 N N . PRO A 1 118 ? 2.181 8.060 -7.499 1.00 92.69 118 PRO A N 1
ATOM 908 C CA . PRO A 1 118 ? 1.935 7.450 -6.199 1.00 92.69 118 PRO A CA 1
ATOM 909 C C . PRO A 1 118 ? 0.503 6.936 -6.044 1.00 92.69 118 PRO A C 1
ATOM 911 O O . PRO A 1 118 ? 0.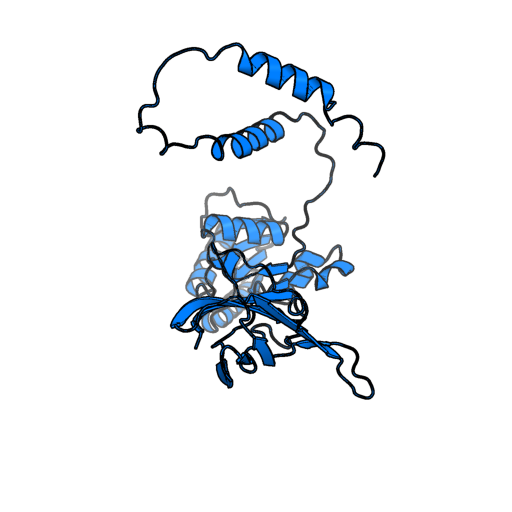279 6.060 -5.212 1.00 92.69 118 PRO A O 1
ATOM 914 N N . LYS A 1 119 ? -0.471 7.448 -6.809 1.00 90.38 119 LYS A N 1
ATOM 915 C CA . LYS A 1 119 ? -1.874 7.050 -6.658 1.00 90.38 119 LYS A CA 1
ATOM 916 C C . LYS A 1 119 ? -2.123 5.731 -7.372 1.00 90.38 119 LYS A C 1
ATOM 918 O O . LYS A 1 119 ? -1.623 5.510 -8.467 1.00 90.38 119 LYS A O 1
ATOM 923 N N . GLU A 1 120 ? -2.989 4.894 -6.816 1.00 84.12 120 GLU A N 1
ATOM 924 C CA . GLU A 1 120 ? -3.384 3.627 -7.451 1.00 84.12 120 GLU A CA 1
ATOM 925 C C . GLU A 1 120 ? -4.041 3.828 -8.828 1.00 84.12 120 GLU A C 1
ATOM 927 O O . GLU A 1 120 ? -3.933 2.977 -9.708 1.00 84.12 120 GLU A O 1
ATOM 932 N N . THR A 1 121 ? -4.668 4.989 -9.043 1.00 87.75 121 THR A N 1
ATOM 933 C CA . THR A 1 121 ? -5.237 5.400 -10.334 1.00 87.75 121 THR A CA 1
ATOM 934 C C . THR A 1 121 ? -4.187 5.784 -11.375 1.00 87.75 121 THR A C 1
ATOM 936 O O . THR A 1 121 ? -4.519 5.873 -12.556 1.00 87.75 121 THR A O 1
ATOM 939 N N . ASP A 1 122 ? -2.938 6.018 -10.966 1.00 91.06 122 ASP A N 1
ATOM 940 C CA . ASP A 1 122 ? -1.830 6.378 -11.852 1.00 91.06 122 ASP A CA 1
ATOM 941 C C . ASP A 1 122 ? -1.288 5.107 -12.530 1.00 91.06 122 ASP A C 1
ATOM 943 O O . ASP A 1 122 ? -0.153 4.681 -12.318 1.00 91.06 122 ASP A O 1
ATOM 947 N N . VAL A 1 123 ? -2.135 4.447 -13.319 1.00 92.69 123 VAL A N 1
ATOM 948 C CA . VAL A 1 123 ? -1.777 3.238 -14.067 1.00 92.69 123 VAL A CA 1
ATOM 949 C C . VAL A 1 123 ? -0.880 3.568 -15.259 1.00 92.69 123 VAL A C 1
ATOM 951 O O . VAL A 1 123 ? -0.952 4.653 -15.832 1.00 92.69 123 VAL A O 1
ATOM 954 N N . ILE A 1 124 ? -0.054 2.606 -15.678 1.00 95.25 124 ILE A N 1
ATOM 955 C CA . ILE A 1 124 ? 0.777 2.746 -16.881 1.00 95.25 124 ILE A CA 1
ATOM 956 C C . ILE A 1 124 ? -0.126 2.810 -18.116 1.00 95.25 124 ILE A C 1
ATOM 958 O O . ILE A 1 124 ? -0.845 1.846 -18.400 1.00 95.25 124 ILE A O 1
ATOM 962 N N . THR A 1 125 ? -0.050 3.903 -18.877 1.00 95.69 125 THR A N 1
ATOM 963 C CA . THR A 1 125 ? -0.845 4.104 -20.099 1.00 95.69 125 THR A CA 1
ATOM 964 C C . THR A 1 125 ? -0.044 3.824 -21.375 1.00 95.69 125 THR A C 1
ATOM 966 O O . THR A 1 125 ? 1.187 3.769 -21.377 1.00 95.69 125 THR A O 1
ATOM 969 N N . ALA A 1 126 ? -0.736 3.675 -22.511 1.00 93.69 126 ALA A N 1
ATOM 970 C CA . ALA A 1 126 ? -0.076 3.502 -23.811 1.00 93.69 126 ALA A CA 1
ATOM 971 C C . ALA A 1 126 ? 0.790 4.718 -24.199 1.00 93.69 126 ALA A C 1
ATOM 973 O O . ALA A 1 126 ? 1.831 4.565 -24.841 1.00 93.69 126 ALA A O 1
ATOM 974 N N . THR A 1 127 ? 0.385 5.920 -23.777 1.00 95.56 127 THR A N 1
ATOM 975 C CA . THR A 1 127 ? 1.158 7.151 -23.977 1.00 95.56 127 THR A CA 1
ATOM 976 C C . THR A 1 127 ? 2.469 7.106 -23.201 1.00 95.56 127 THR A C 1
ATOM 978 O O . THR A 1 127 ? 3.514 7.427 -23.767 1.00 95.56 127 THR A O 1
ATOM 981 N N . ASP A 1 128 ? 2.443 6.636 -21.951 1.00 96.12 128 ASP A N 1
ATOM 982 C CA . ASP A 1 128 ? 3.654 6.487 -21.136 1.00 96.12 128 ASP A CA 1
ATOM 983 C C . ASP A 1 128 ? 4.624 5.497 -21.774 1.00 96.12 128 ASP A C 1
ATOM 985 O O . ASP A 1 128 ? 5.809 5.798 -21.928 1.00 96.12 128 ASP A O 1
ATOM 989 N N . VAL A 1 129 ? 4.111 4.345 -22.228 1.00 95.31 129 VAL A N 1
ATOM 990 C CA . VAL A 1 129 ? 4.917 3.331 -22.921 1.00 95.31 129 VAL A CA 1
ATOM 991 C C . VAL A 1 129 ? 5.586 3.920 -24.160 1.00 95.31 129 VAL A C 1
ATOM 993 O O . VAL A 1 129 ? 6.782 3.722 -24.376 1.00 95.31 129 VAL A O 1
ATOM 996 N N . LYS A 1 130 ? 4.837 4.670 -24.973 1.00 94.19 130 LYS A N 1
ATOM 997 C CA . LYS A 1 130 ? 5.369 5.327 -26.171 1.00 94.19 130 LYS A CA 1
ATOM 998 C C . LYS A 1 130 ? 6.468 6.329 -25.830 1.00 94.19 130 LYS A C 1
ATOM 1000 O O . LYS A 1 130 ? 7.542 6.264 -26.429 1.00 94.19 130 LYS A O 1
ATOM 1005 N N . ASN A 1 131 ? 6.208 7.236 -24.892 1.00 96.12 131 ASN A N 1
ATOM 1006 C CA . ASN A 1 131 ? 7.149 8.290 -24.519 1.00 96.12 131 ASN A CA 1
ATOM 1007 C C . ASN A 1 131 ? 8.434 7.696 -23.939 1.00 96.12 131 ASN A C 1
ATOM 1009 O O . ASN A 1 131 ? 9.537 8.076 -24.337 1.00 96.12 131 ASN A O 1
ATOM 1013 N N . PHE A 1 132 ? 8.298 6.696 -23.070 1.00 95.94 132 PHE A N 1
ATOM 1014 C CA . PHE A 1 132 ? 9.438 6.026 -22.470 1.00 95.94 132 PHE A CA 1
ATOM 1015 C C . PHE A 1 132 ? 10.246 5.211 -23.485 1.00 95.94 132 PHE A C 1
ATOM 1017 O O . PHE A 1 132 ? 11.470 5.330 -23.530 1.00 95.94 132 PHE A O 1
ATOM 1024 N N . ALA A 1 133 ? 9.593 4.442 -24.362 1.00 92.88 133 ALA A N 1
ATOM 1025 C CA . ALA A 1 133 ? 10.289 3.698 -25.411 1.00 92.88 133 ALA A CA 1
ATOM 1026 C C . ALA A 1 133 ? 11.088 4.635 -26.334 1.00 92.88 133 ALA A C 1
ATOM 1028 O O . ALA A 1 133 ? 12.233 4.342 -26.683 1.00 92.88 133 ALA A O 1
ATOM 1029 N N . GLN A 1 134 ? 10.523 5.794 -26.689 1.00 92.81 134 GLN A N 1
ATOM 1030 C CA . GLN A 1 134 ? 11.228 6.814 -27.467 1.00 92.81 134 GLN A CA 1
ATOM 1031 C C . GLN A 1 134 ? 12.439 7.387 -26.723 1.00 92.81 134 GLN A C 1
ATOM 1033 O O . GLN A 1 134 ? 13.504 7.524 -27.328 1.00 92.81 134 GLN A O 1
ATOM 1038 N N . ALA A 1 135 ? 12.309 7.675 -25.428 1.00 94.12 135 ALA A N 1
ATOM 1039 C CA . ALA A 1 135 ? 13.418 8.138 -24.594 1.00 94.12 135 ALA A CA 1
ATOM 1040 C C . ALA A 1 135 ? 14.559 7.110 -24.527 1.00 94.12 135 ALA A C 1
ATOM 1042 O O . ALA A 1 135 ? 15.729 7.449 -24.724 1.00 94.12 135 ALA A O 1
ATOM 1043 N N . VAL A 1 136 ? 14.224 5.830 -24.337 1.00 92.75 136 VAL A N 1
ATOM 1044 C CA . VAL A 1 136 ? 15.193 4.724 -24.318 1.00 92.75 136 VAL A CA 1
ATOM 1045 C C . VAL A 1 136 ? 15.911 4.606 -25.664 1.00 92.75 136 VAL A C 1
ATOM 1047 O O . VAL A 1 136 ? 17.138 4.501 -25.695 1.00 92.75 136 VAL A O 1
ATOM 1050 N N . MET A 1 137 ? 15.176 4.688 -26.778 1.00 90.00 137 MET A N 1
ATOM 1051 C CA . MET A 1 137 ? 15.764 4.613 -28.120 1.00 90.00 137 MET A CA 1
ATOM 1052 C C . MET A 1 137 ? 16.741 5.753 -28.420 1.00 90.00 137 MET A C 1
ATOM 1054 O O . MET A 1 137 ? 17.753 5.515 -29.079 1.00 90.00 137 MET A O 1
ATOM 1058 N N . LYS A 1 138 ? 16.445 6.966 -27.936 1.00 90.75 138 LYS A N 1
ATOM 1059 C CA . LYS A 1 138 ? 17.325 8.139 -28.063 1.00 90.75 138 LYS A CA 1
ATOM 1060 C C . LYS A 1 138 ? 18.561 8.036 -27.173 1.00 90.75 138 LYS A C 1
ATOM 1062 O O . LYS A 1 138 ? 19.625 8.511 -27.549 1.00 90.75 138 LYS A O 1
ATOM 1067 N N . THR A 1 139 ? 18.413 7.430 -25.998 1.00 90.25 139 THR A N 1
ATOM 1068 C CA . THR A 1 139 ? 19.453 7.416 -24.961 1.00 90.25 139 THR A CA 1
ATOM 1069 C C . THR A 1 139 ? 20.441 6.259 -25.121 1.00 90.25 139 THR A C 1
ATOM 1071 O O . THR A 1 139 ? 21.597 6.383 -24.721 1.00 90.25 139 THR A O 1
ATOM 1074 N N . ARG A 1 140 ? 20.008 5.116 -25.669 1.00 89.06 140 ARG A N 1
ATOM 1075 C CA . ARG A 1 140 ? 20.797 3.872 -25.710 1.00 89.06 140 ARG A CA 1
ATOM 1076 C C . ARG A 1 140 ? 20.897 3.282 -27.113 1.00 89.06 140 ARG A C 1
ATOM 1078 O O . ARG A 1 140 ? 19.956 3.359 -27.907 1.00 89.06 140 ARG A O 1
ATOM 1085 N N . LYS A 1 141 ? 22.026 2.624 -27.388 1.00 87.50 141 LYS A N 1
ATOM 1086 C CA . LYS A 1 141 ? 22.223 1.798 -28.590 1.00 87.50 141 LYS A CA 1
ATOM 1087 C C . LYS A 1 141 ? 21.330 0.551 -28.537 1.00 87.50 141 LYS A C 1
ATOM 1089 O O . LYS A 1 141 ? 21.038 0.110 -27.427 1.00 87.50 141 LYS A O 1
ATOM 1094 N N . PRO A 1 142 ? 20.895 -0.009 -29.682 1.00 83.31 142 PRO A N 1
ATOM 1095 C CA . PRO A 1 142 ? 19.940 -1.122 -29.735 1.00 83.31 142 PRO A CA 1
ATOM 1096 C C . PRO A 1 142 ? 20.219 -2.279 -28.761 1.00 83.31 142 PRO A C 1
ATOM 1098 O O . PRO A 1 142 ? 19.316 -2.718 -28.054 1.00 83.31 142 PRO A O 1
ATOM 1101 N N . GLU A 1 143 ? 21.474 -2.706 -28.654 1.00 82.62 143 GLU A N 1
ATOM 1102 C CA . GLU A 1 143 ? 21.941 -3.795 -27.790 1.00 82.62 143 GLU A CA 1
ATOM 1103 C C . GLU A 1 143 ? 21.827 -3.506 -26.277 1.00 82.62 143 GLU A C 1
ATOM 1105 O O . GLU A 1 143 ? 21.774 -4.432 -25.467 1.00 82.62 143 GLU A O 1
ATOM 1110 N N . GLU A 1 144 ? 21.723 -2.234 -25.881 1.00 85.44 144 GLU A N 1
ATOM 1111 C CA . GLU A 1 144 ? 21.614 -1.789 -24.484 1.00 85.44 144 GLU A CA 1
ATOM 1112 C C . GLU A 1 144 ? 20.192 -1.361 -24.087 1.00 85.44 144 GLU A C 1
ATOM 1114 O O . GLU A 1 144 ? 19.978 -0.898 -22.966 1.00 85.44 144 GLU A O 1
ATOM 1119 N N . ARG A 1 145 ? 19.200 -1.462 -24.982 1.00 88.88 145 ARG A N 1
ATOM 1120 C CA . ARG A 1 145 ? 17.835 -0.964 -24.732 1.00 88.88 145 ARG A CA 1
ATOM 1121 C C . ARG A 1 145 ? 17.024 -1.931 -23.875 1.00 88.88 145 ARG A C 1
ATOM 1123 O O . ARG A 1 145 ? 16.089 -2.578 -24.348 1.00 88.88 145 ARG A O 1
ATOM 1130 N N . GLN A 1 146 ? 17.373 -2.008 -22.596 1.00 91.94 146 GLN A N 1
ATOM 1131 C CA . GLN A 1 146 ? 16.571 -2.678 -21.579 1.00 91.94 146 GLN A CA 1
ATOM 1132 C C . GLN A 1 146 ? 15.773 -1.635 -20.803 1.00 91.94 146 GLN A C 1
ATOM 1134 O O . GLN A 1 146 ? 16.331 -0.690 -20.249 1.00 91.94 146 GLN A O 1
ATOM 1139 N N . ALA A 1 147 ? 14.458 -1.798 -20.784 1.00 93.62 147 ALA A N 1
ATOM 1140 C CA . ALA A 1 147 ? 13.530 -0.828 -20.232 1.00 93.62 147 ALA A CA 1
ATOM 1141 C C . ALA A 1 147 ? 12.531 -1.531 -19.313 1.00 93.62 147 ALA A C 1
ATOM 1143 O O . ALA A 1 147 ? 11.968 -2.570 -19.666 1.00 93.62 147 ALA A O 1
ATOM 1144 N N . VAL A 1 148 ? 12.298 -0.965 -18.134 1.00 96.25 148 VAL A N 1
ATOM 1145 C CA . VAL A 1 148 ? 11.298 -1.465 -17.186 1.00 96.25 148 VAL A CA 1
ATOM 1146 C C . VAL A 1 148 ? 10.405 -0.314 -16.758 1.00 96.25 148 VAL A C 1
ATOM 1148 O O . VAL A 1 148 ? 10.889 0.736 -16.339 1.00 96.25 148 VAL A O 1
ATOM 1151 N N . MET A 1 149 ? 9.098 -0.512 -16.872 1.00 96.94 149 MET A N 1
ATOM 1152 C CA . MET A 1 149 ? 8.102 0.400 -16.329 1.00 96.94 149 MET A CA 1
ATOM 1153 C C . MET A 1 149 ? 7.453 -0.241 -15.110 1.00 96.94 149 MET A C 1
ATOM 1155 O O . MET A 1 149 ? 7.022 -1.392 -15.185 1.00 96.94 149 MET A O 1
ATOM 1159 N N . ILE A 1 150 ? 7.391 0.494 -14.005 1.00 96.38 150 ILE A N 1
ATOM 1160 C CA . ILE A 1 150 ? 6.870 0.015 -12.723 1.00 96.38 150 ILE A CA 1
ATOM 1161 C C . ILE A 1 150 ? 5.695 0.901 -12.314 1.00 96.38 150 ILE A C 1
ATOM 1163 O O . ILE A 1 150 ? 5.785 2.125 -12.374 1.00 96.38 150 ILE A O 1
ATOM 1167 N N . GLY A 1 151 ? 4.592 0.304 -11.882 1.00 93.88 151 GLY A N 1
ATOM 1168 C CA . GLY A 1 151 ? 3.423 1.049 -11.413 1.00 93.88 151 GLY A CA 1
ATOM 1169 C C . GLY A 1 151 ? 2.422 0.145 -10.712 1.00 93.88 151 GLY A C 1
ATOM 1170 O O . GLY A 1 151 ? 2.557 -1.074 -10.759 1.00 93.88 151 GLY A O 1
ATOM 1171 N N . TRP A 1 152 ? 1.410 0.721 -10.067 1.00 89.75 152 TRP A N 1
ATOM 1172 C CA . TRP A 1 152 ? 0.375 -0.054 -9.368 1.00 89.75 152 TRP A CA 1
ATOM 1173 C C . TRP A 1 152 ? -0.409 -0.977 -10.302 1.00 89.75 152 TRP A C 1
ATOM 1175 O O . TRP A 1 152 ? -0.712 -2.116 -9.955 1.00 89.75 152 TRP A O 1
ATOM 1185 N N . GLY A 1 153 ? -0.675 -0.507 -11.518 1.00 89.81 153 GLY A N 1
ATOM 1186 C CA . GLY A 1 153 ? -1.388 -1.252 -12.542 1.00 89.81 153 GLY A CA 1
ATOM 1187 C C . GLY A 1 153 ? -0.959 -0.847 -13.944 1.00 89.81 153 GLY A C 1
ATOM 1188 O O . GLY A 1 153 ? -0.220 0.117 -14.146 1.00 89.81 153 GLY A O 1
ATOM 1189 N N . VAL A 1 154 ? -1.433 -1.606 -14.926 1.00 91.75 154 VAL A N 1
ATOM 1190 C CA . VAL A 1 154 ? -1.117 -1.408 -16.342 1.00 91.75 154 VAL A CA 1
ATOM 1191 C C . VAL A 1 154 ? -2.415 -1.437 -17.133 1.00 91.75 154 VAL A C 1
ATOM 1193 O O . VAL A 1 154 ? -3.147 -2.425 -17.060 1.00 91.75 154 VAL A O 1
ATOM 1196 N N . ASP A 1 155 ? -2.682 -0.385 -17.905 1.00 91.62 155 ASP A N 1
ATOM 1197 C CA . ASP A 1 155 ? -3.816 -0.350 -18.828 1.00 91.62 155 ASP A CA 1
ATOM 1198 C C . ASP A 1 155 ? -3.670 -1.491 -19.865 1.00 91.62 155 ASP A C 1
ATOM 1200 O O . ASP A 1 155 ? -2.587 -1.665 -20.441 1.00 91.62 155 ASP A O 1
ATOM 1204 N N . PRO A 1 156 ? -4.727 -2.275 -20.153 1.00 90.75 156 PRO A N 1
ATOM 1205 C CA . PRO A 1 156 ? -4.703 -3.288 -21.209 1.00 90.75 156 PRO A CA 1
ATOM 1206 C C . PRO A 1 156 ? -4.174 -2.780 -22.563 1.00 90.75 156 PRO A C 1
ATOM 1208 O O . PRO A 1 156 ? -3.433 -3.493 -23.243 1.00 90.75 156 PRO A O 1
ATOM 1211 N N . LYS A 1 157 ? -4.480 -1.533 -22.942 1.00 92.00 157 LYS A N 1
ATOM 1212 C CA . LYS A 1 157 ? -3.955 -0.895 -24.162 1.00 92.00 157 LYS A CA 1
ATOM 1213 C C . LYS A 1 157 ? -2.451 -0.652 -24.080 1.00 92.00 157 LYS A C 1
ATOM 1215 O O . LYS A 1 157 ? -1.763 -0.778 -25.090 1.00 92.00 157 LYS A O 1
ATOM 1220 N N . ALA A 1 158 ? -1.932 -0.327 -22.896 1.00 91.56 158 ALA A N 1
ATOM 1221 C CA . ALA A 1 158 ? -0.498 -0.168 -22.675 1.00 91.56 158 ALA A CA 1
ATOM 1222 C C . ALA A 1 158 ? 0.241 -1.502 -22.839 1.00 91.56 158 ALA A C 1
ATOM 1224 O O . ALA A 1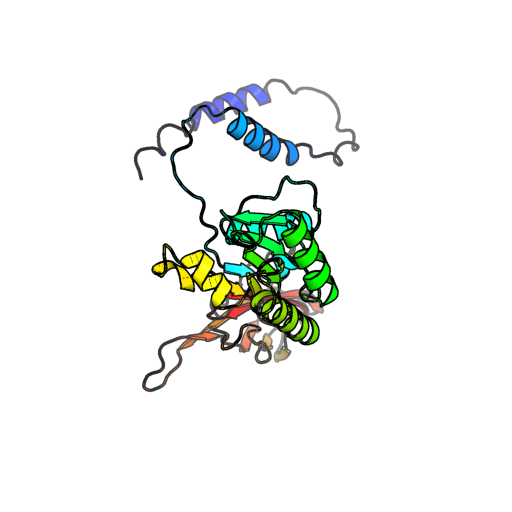 158 ? 1.291 -1.532 -23.478 1.00 91.56 158 ALA A O 1
ATOM 1225 N N . ARG A 1 159 ? -0.338 -2.609 -22.345 1.00 91.19 159 ARG A N 1
ATOM 1226 C CA . ARG A 1 159 ? 0.198 -3.965 -22.574 1.00 91.19 159 ARG A CA 1
ATOM 1227 C C . ARG A 1 159 ? 0.242 -4.306 -24.059 1.00 91.19 159 ARG A C 1
ATOM 1229 O O . ARG A 1 159 ? 1.308 -4.635 -24.569 1.00 91.19 159 ARG A O 1
ATOM 1236 N N . ALA A 1 160 ? -0.879 -4.135 -24.761 1.00 90.44 160 ALA A N 1
ATOM 1237 C CA . ALA A 1 160 ? -0.954 -4.398 -26.197 1.00 90.44 160 ALA A CA 1
ATOM 1238 C C . ALA A 1 160 ? 0.066 -3.560 -26.989 1.00 90.44 160 ALA A C 1
ATOM 1240 O O . ALA A 1 160 ? 0.728 -4.063 -27.896 1.00 90.44 160 ALA A O 1
ATOM 1241 N N . TYR A 1 161 ? 0.240 -2.288 -26.623 1.00 91.31 161 TYR A N 1
ATOM 1242 C CA . TYR A 1 161 ? 1.217 -1.416 -27.265 1.00 91.31 161 TYR A CA 1
ATOM 1243 C C . TYR A 1 161 ? 2.668 -1.822 -26.950 1.00 91.31 161 TYR A C 1
ATOM 1245 O O . TYR A 1 161 ? 3.503 -1.855 -27.852 1.00 91.31 161 TYR A O 1
ATOM 1253 N N . ALA A 1 162 ? 2.980 -2.194 -25.705 1.00 89.50 162 ALA A N 1
ATOM 1254 C CA . ALA A 1 162 ? 4.301 -2.704 -25.334 1.00 89.50 162 ALA A CA 1
ATOM 1255 C C . ALA A 1 162 ? 4.668 -3.979 -26.110 1.00 89.50 162 ALA A C 1
ATOM 1257 O O . ALA A 1 162 ? 5.787 -4.096 -26.608 1.00 89.50 162 ALA A O 1
ATOM 1258 N N . GLU A 1 163 ? 3.719 -4.902 -26.278 1.00 90.31 163 GLU A N 1
ATOM 1259 C CA . GLU A 1 163 ? 3.901 -6.102 -27.102 1.00 90.31 163 GLU A CA 1
ATOM 1260 C C . GLU A 1 163 ? 4.182 -5.763 -28.568 1.00 90.31 163 GLU A C 1
ATOM 1262 O O . GLU A 1 163 ? 5.066 -6.361 -29.182 1.00 90.31 163 GLU A O 1
ATOM 1267 N N . GLN A 1 164 ? 3.471 -4.784 -29.137 1.00 87.50 164 GLN A N 1
ATOM 1268 C CA . GLN A 1 164 ? 3.723 -4.318 -30.504 1.00 87.50 164 GLN A CA 1
ATOM 1269 C C . GLN A 1 164 ? 5.121 -3.713 -30.656 1.00 87.50 164 GLN A C 1
ATOM 1271 O O . GLN A 1 164 ? 5.807 -4.001 -31.636 1.00 87.50 164 GLN A O 1
ATOM 1276 N N . VAL A 1 165 ? 5.557 -2.906 -29.687 1.00 85.25 165 VAL A N 1
ATOM 1277 C CA . VAL A 1 165 ? 6.899 -2.309 -29.671 1.00 85.25 165 VAL A CA 1
ATOM 1278 C C . VAL A 1 165 ? 7.980 -3.395 -29.630 1.00 85.25 165 VAL A C 1
ATOM 1280 O O . VAL A 1 165 ? 8.944 -3.321 -30.392 1.00 85.25 165 VAL A O 1
ATOM 1283 N N . MET A 1 166 ? 7.801 -4.431 -28.806 1.00 85.06 166 MET A N 1
ATOM 1284 C CA . MET A 1 166 ? 8.734 -5.562 -28.744 1.00 85.06 166 MET A CA 1
ATOM 1285 C C . MET A 1 166 ? 8.768 -6.354 -30.059 1.00 85.06 166 MET A C 1
ATOM 1287 O O . MET A 1 166 ? 9.849 -6.570 -30.603 1.00 85.06 166 MET A O 1
ATOM 1291 N N . LYS A 1 167 ? 7.603 -6.694 -30.630 1.00 85.56 167 LYS A N 1
ATOM 1292 C CA . LYS A 1 167 ? 7.500 -7.401 -31.924 1.00 85.56 167 LYS A CA 1
ATOM 1293 C C . LYS A 1 167 ? 8.139 -6.619 -33.072 1.00 85.56 167 LYS A C 1
ATOM 1295 O O . LYS A 1 167 ? 8.821 -7.189 -33.920 1.00 85.56 167 LYS A O 1
ATOM 1300 N N . LEU A 1 168 ? 7.939 -5.301 -33.109 1.00 80.44 168 LEU A N 1
ATOM 1301 C CA . LEU A 1 168 ? 8.577 -4.443 -34.105 1.00 80.44 168 LEU A CA 1
ATOM 1302 C C . LEU A 1 168 ? 10.102 -4.446 -33.943 1.00 80.44 168 LEU A C 1
ATOM 1304 O O . LEU A 1 168 ? 10.826 -4.476 -34.938 1.00 80.44 168 LEU A O 1
ATOM 1308 N N . GLY A 1 169 ? 10.576 -4.444 -32.698 1.00 73.12 169 GLY A N 1
ATOM 1309 C CA . GLY A 1 169 ? 11.989 -4.551 -32.363 1.00 73.12 169 GLY A CA 1
ATOM 1310 C C . GLY A 1 169 ? 12.628 -5.860 -32.828 1.00 73.12 169 GLY A C 1
ATOM 1311 O O . GLY A 1 169 ? 13.745 -5.839 -33.340 1.00 73.12 169 GLY A O 1
ATOM 1312 N N . GLU A 1 170 ? 11.922 -6.985 -32.693 1.00 76.44 170 GLU A N 1
ATOM 1313 C CA . GLU A 1 170 ? 12.364 -8.293 -33.203 1.00 76.44 170 GLU A CA 1
ATOM 1314 C C . GLU A 1 170 ? 12.481 -8.296 -34.734 1.00 76.44 170 GLU A C 1
ATOM 1316 O O . GLU A 1 170 ? 13.457 -8.803 -35.284 1.00 76.44 170 GLU A O 1
ATOM 1321 N N . ALA A 1 171 ? 11.525 -7.673 -35.430 1.00 77.25 171 ALA A N 1
ATOM 1322 C CA . ALA A 1 171 ? 11.538 -7.575 -36.889 1.00 77.25 171 ALA A CA 1
ATOM 1323 C C . ALA A 1 171 ? 12.591 -6.586 -37.429 1.00 77.25 171 ALA A C 1
ATOM 1325 O O . ALA A 1 171 ? 13.047 -6.722 -38.566 1.00 77.25 171 ALA A O 1
ATOM 1326 N N . LYS A 1 172 ? 12.963 -5.564 -36.647 1.00 77.19 172 LYS A N 1
ATOM 1327 C CA . LYS A 1 172 ? 13.921 -4.515 -37.030 1.00 77.19 172 LYS A CA 1
ATOM 1328 C C . LYS A 1 172 ? 14.959 -4.318 -35.920 1.00 77.19 172 LYS A C 1
ATOM 1330 O O . LYS A 1 172 ? 14.734 -3.488 -35.038 1.00 77.19 172 LYS A O 1
ATOM 1335 N N . PRO A 1 173 ? 16.139 -4.964 -36.001 1.00 68.06 173 PRO A N 1
ATOM 1336 C CA . PRO A 1 173 ? 17.141 -4.950 -34.928 1.00 68.06 173 PRO A CA 1
ATOM 1337 C C . PRO A 1 173 ? 17.551 -3.548 -34.452 1.00 68.06 173 PRO A C 1
ATOM 1339 O O . PRO A 1 173 ? 17.747 -3.320 -33.264 1.00 68.06 173 PRO A O 1
ATOM 1342 N N . ILE A 1 174 ? 17.596 -2.562 -35.355 1.00 66.38 174 ILE A N 1
ATOM 1343 C CA . ILE A 1 174 ? 17.901 -1.157 -35.025 1.00 66.38 174 ILE A CA 1
ATOM 1344 C C . ILE A 1 174 ? 16.847 -0.469 -34.135 1.00 66.38 174 ILE A C 1
ATOM 1346 O O . ILE A 1 174 ? 17.117 0.594 -33.573 1.00 66.38 174 ILE A O 1
ATOM 1350 N N . GLN A 1 175 ? 15.653 -1.048 -33.998 1.00 66.06 175 GLN A N 1
ATOM 1351 C CA . GLN A 1 175 ? 14.536 -0.575 -33.172 1.00 66.06 175 GLN A CA 1
ATOM 1352 C C . GLN A 1 175 ? 14.266 -1.501 -31.978 1.00 66.06 175 GLN A C 1
ATOM 1354 O O . GLN A 1 175 ? 13.304 -1.279 -31.247 1.00 66.06 175 GLN A O 1
ATOM 1359 N N . PHE A 1 176 ? 15.114 -2.512 -31.752 1.00 77.00 176 PHE A N 1
ATOM 1360 C CA . PHE A 1 176 ? 14.933 -3.458 -30.660 1.00 77.00 176 PHE A CA 1
ATOM 1361 C C . PHE A 1 176 ? 14.928 -2.751 -29.303 1.00 77.00 176 PHE A C 1
ATOM 1363 O O . PHE A 1 176 ? 15.813 -1.950 -29.003 1.00 77.00 176 PHE A O 1
ATOM 1370 N N . ILE A 1 177 ? 13.913 -3.042 -28.493 1.00 83.69 177 ILE A N 1
ATOM 1371 C CA . ILE A 1 177 ? 13.805 -2.625 -27.098 1.00 83.69 177 ILE A CA 1
ATOM 1372 C C . ILE A 1 177 ? 13.194 -3.777 -26.309 1.00 83.69 177 ILE A C 1
ATOM 1374 O O . ILE A 1 177 ? 12.126 -4.290 -26.644 1.00 83.69 177 ILE A O 1
ATOM 1378 N N . LYS A 1 178 ? 13.870 -4.178 -25.234 1.00 86.31 178 LYS A N 1
ATOM 1379 C CA . LYS A 1 178 ? 13.344 -5.152 -24.283 1.00 86.31 178 LYS A CA 1
ATOM 1380 C C . LYS A 1 178 ? 12.577 -4.399 -23.206 1.00 86.31 178 LYS A C 1
ATOM 1382 O O . LYS A 1 178 ? 13.190 -3.867 -22.281 1.00 86.31 178 LYS A O 1
ATOM 1387 N N . LEU A 1 179 ? 11.255 -4.339 -23.344 1.00 88.38 179 LEU A N 1
ATOM 1388 C CA . LEU A 1 179 ? 10.370 -3.611 -22.438 1.00 88.38 179 LEU A CA 1
ATOM 1389 C C . LEU A 1 179 ? 9.645 -4.569 -21.487 1.00 88.38 179 LEU A C 1
ATOM 1391 O O . LEU A 1 179 ? 8.993 -5.510 -21.924 1.00 88.38 179 LEU A O 1
ATOM 1395 N N . ARG A 1 180 ? 9.722 -4.312 -20.181 1.00 91.62 180 ARG A N 1
ATOM 1396 C CA . ARG A 1 180 ? 8.952 -5.037 -19.158 1.00 91.62 180 ARG A CA 1
ATOM 1397 C C . ARG A 1 180 ? 8.009 -4.089 -18.432 1.00 91.62 180 ARG A C 1
ATOM 1399 O O . ARG A 1 180 ? 8.412 -2.986 -18.076 1.00 91.62 180 ARG A O 1
ATOM 1406 N N . LEU A 1 181 ? 6.777 -4.533 -18.199 1.00 90.62 181 LEU A N 1
ATOM 1407 C CA . LEU A 1 181 ? 5.777 -3.807 -17.416 1.00 90.62 181 LEU A CA 1
ATOM 1408 C C . LEU A 1 181 ? 5.547 -4.575 -16.117 1.00 90.62 181 LEU A C 1
ATOM 1410 O O . LEU A 1 181 ? 5.019 -5.685 -16.153 1.00 90.62 181 LEU A O 1
ATOM 1414 N N . TRP A 1 182 ? 5.975 -4.017 -14.991 1.00 90.06 182 TRP A N 1
ATOM 1415 C CA . TRP A 1 182 ? 5.938 -4.684 -13.693 1.00 90.06 182 TRP A CA 1
ATOM 1416 C C . TRP A 1 182 ? 4.930 -4.011 -12.761 1.00 90.06 182 TRP A C 1
ATOM 1418 O O . TRP A 1 182 ? 5.107 -2.840 -12.413 1.00 90.06 182 TRP A O 1
ATOM 1428 N N . PRO A 1 183 ? 3.886 -4.735 -12.324 1.00 88.38 183 PRO A N 1
ATOM 1429 C CA . PRO A 1 183 ? 3.076 -4.298 -11.199 1.00 88.38 183 PRO A CA 1
ATOM 1430 C C . PRO A 1 183 ? 3.952 -4.154 -9.950 1.00 88.38 183 PRO A C 1
ATOM 1432 O O . PRO A 1 183 ? 4.720 -5.059 -9.623 1.00 88.38 183 PRO A O 1
ATOM 1435 N N . LEU A 1 184 ? 3.833 -3.031 -9.245 1.00 87.12 184 LEU A N 1
ATOM 1436 C CA . LEU A 1 184 ? 4.658 -2.710 -8.079 1.00 87.12 184 LEU A CA 1
ATOM 1437 C C . LEU A 1 184 ? 4.470 -3.731 -6.947 1.00 87.12 184 LEU A C 1
ATOM 1439 O O . LEU A 1 184 ? 5.439 -4.160 -6.333 1.00 87.12 184 LEU A O 1
ATOM 1443 N N . ALA A 1 185 ? 3.232 -4.169 -6.722 1.00 84.94 185 ALA A N 1
ATOM 1444 C CA . ALA A 1 185 ? 2.895 -5.221 -5.764 1.00 84.94 185 ALA A CA 1
ATOM 1445 C C . ALA A 1 185 ? 2.948 -6.643 -6.366 1.00 84.94 185 ALA A C 1
ATOM 1447 O O . ALA A 1 185 ? 2.462 -7.587 -5.752 1.00 84.94 185 ALA A O 1
ATOM 1448 N N . GLY A 1 186 ? 3.481 -6.801 -7.583 1.00 84.69 186 GLY A N 1
ATOM 1449 C CA . GLY A 1 186 ? 3.521 -8.077 -8.296 1.00 84.69 186 GLY A CA 1
ATOM 1450 C C . GLY A 1 186 ? 4.737 -8.940 -7.956 1.00 84.69 186 GLY A C 1
ATOM 1451 O O . GLY A 1 186 ? 5.787 -8.442 -7.537 1.00 84.69 186 GLY A O 1
ATOM 1452 N N . ASP A 1 187 ? 4.611 -10.242 -8.223 1.00 86.25 187 ASP A N 1
ATOM 1453 C CA . ASP A 1 187 ? 5.647 -11.239 -7.930 1.00 86.25 187 ASP A CA 1
ATOM 1454 C C . ASP A 1 187 ? 6.967 -10.975 -8.663 1.00 86.25 187 ASP A C 1
ATOM 1456 O O . ASP A 1 187 ? 8.029 -11.190 -8.088 1.00 86.25 187 ASP A O 1
ATOM 1460 N N . ASP A 1 188 ? 6.932 -10.451 -9.893 1.00 88.88 188 ASP A N 1
ATOM 1461 C CA . ASP A 1 188 ? 8.146 -10.146 -10.663 1.00 88.88 188 ASP A CA 1
ATOM 1462 C C . ASP A 1 188 ? 9.012 -9.073 -9.988 1.00 88.88 188 ASP A C 1
ATOM 1464 O O . ASP A 1 188 ? 10.231 -9.227 -9.861 1.00 88.88 188 ASP A O 1
ATOM 1468 N N . PHE A 1 189 ? 8.389 -7.981 -9.527 1.00 89.62 189 PHE A N 1
ATOM 1469 C CA . PHE A 1 189 ? 9.104 -6.905 -8.840 1.00 89.62 189 PHE A CA 1
ATOM 1470 C C . PHE A 1 189 ? 9.628 -7.387 -7.487 1.00 89.62 189 PHE A C 1
ATOM 1472 O O . PHE A 1 189 ? 10.800 -7.171 -7.171 1.00 89.62 189 PHE A O 1
ATOM 1479 N N . LYS A 1 190 ? 8.795 -8.117 -6.734 1.00 88.62 190 LYS A N 1
ATOM 1480 C CA . LYS A 1 190 ? 9.179 -8.761 -5.474 1.00 88.62 190 LYS A CA 1
ATOM 1481 C C . LYS A 1 190 ? 10.384 -9.685 -5.658 1.00 88.62 190 LYS A C 1
ATOM 1483 O O . LYS A 1 190 ? 11.398 -9.495 -4.991 1.00 88.62 190 LYS A O 1
ATOM 1488 N N . ALA A 1 191 ? 10.318 -10.611 -6.613 1.00 88.56 191 ALA A N 1
ATOM 1489 C CA . ALA A 1 191 ? 11.388 -11.557 -6.917 1.00 88.56 191 ALA A CA 1
ATOM 1490 C C . ALA A 1 191 ? 12.682 -10.855 -7.346 1.00 88.56 191 ALA A C 1
ATOM 1492 O O . ALA A 1 191 ? 13.777 -11.307 -7.010 1.00 88.56 191 ALA A O 1
ATOM 1493 N N . HIS A 1 192 ? 12.587 -9.732 -8.064 1.00 89.75 192 HIS A N 1
ATOM 1494 C CA . HIS A 1 192 ? 13.762 -8.940 -8.423 1.00 89.75 192 HIS A CA 1
ATOM 1495 C C . HIS A 1 192 ? 14.412 -8.271 -7.212 1.00 89.75 192 HIS A C 1
ATOM 1497 O O . HIS A 1 192 ? 15.636 -8.347 -7.068 1.00 89.75 192 HIS A O 1
ATOM 1503 N N . VAL A 1 193 ? 13.615 -7.639 -6.345 1.00 86.94 193 VAL A N 1
ATOM 1504 C CA . VAL A 1 193 ? 14.098 -6.965 -5.127 1.00 86.94 193 VAL A CA 1
ATOM 1505 C C . VAL A 1 193 ? 14.747 -7.974 -4.177 1.00 86.94 193 VAL A C 1
ATOM 1507 O O . VAL A 1 193 ? 15.806 -7.707 -3.607 1.00 86.94 193 VAL A O 1
ATOM 1510 N N . THR A 1 194 ? 14.164 -9.166 -4.042 1.00 86.94 194 THR A N 1
ATOM 1511 C CA . THR A 1 194 ? 14.636 -10.185 -3.092 1.00 86.94 194 THR A CA 1
ATOM 1512 C C . THR A 1 194 ? 15.592 -11.199 -3.712 1.00 86.94 194 THR A C 1
ATOM 1514 O O . THR A 1 194 ? 16.057 -12.094 -3.012 1.00 86.94 194 THR A O 1
ATOM 1517 N N . LYS A 1 195 ? 15.971 -11.056 -4.991 1.00 87.62 195 LYS A N 1
ATOM 1518 C CA . LYS A 1 195 ? 16.772 -12.043 -5.743 1.00 87.62 195 LYS A CA 1
ATOM 1519 C C . LYS A 1 195 ? 18.041 -12.511 -5.025 1.00 87.62 195 LYS A C 1
ATOM 1521 O O . LYS A 1 195 ? 18.403 -13.680 -5.102 1.00 87.62 195 LYS A O 1
ATOM 1526 N N . LYS A 1 196 ? 18.757 -11.595 -4.366 1.00 84.62 196 LYS A N 1
ATOM 1527 C CA . LYS A 1 196 ? 20.004 -11.915 -3.645 1.00 84.62 196 LYS A CA 1
ATOM 1528 C C . LYS A 1 196 ? 19.760 -12.515 -2.257 1.00 84.62 196 LYS A C 1
ATOM 1530 O O . LYS A 1 196 ? 20.672 -13.098 -1.679 1.00 84.62 196 LYS A O 1
ATOM 1535 N N . HIS A 1 197 ? 18.549 -12.367 -1.724 1.00 84.75 197 HIS A N 1
ATOM 1536 C CA . HIS A 1 197 ? 18.186 -12.750 -0.367 1.00 84.75 197 HIS A CA 1
ATOM 1537 C C . HIS A 1 197 ? 16.744 -13.278 -0.307 1.00 84.75 197 HIS A C 1
ATOM 1539 O O . HIS A 1 197 ? 15.898 -12.728 0.394 1.00 84.75 197 HIS A O 1
ATOM 1545 N N . ASP A 1 198 ?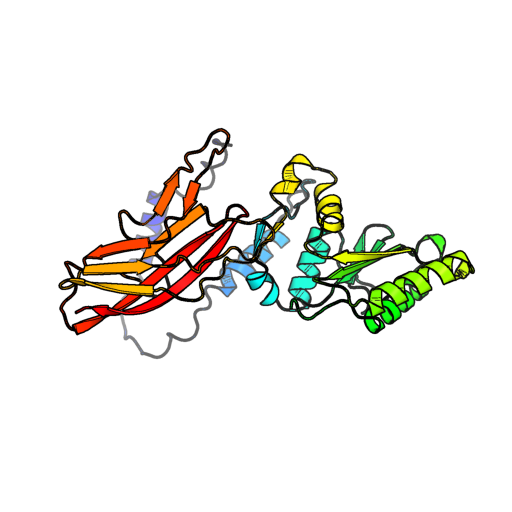 16.473 -14.375 -1.023 1.00 84.56 198 ASP A N 1
ATOM 1546 C CA . ASP A 1 198 ? 15.117 -14.936 -1.185 1.00 84.56 198 ASP A CA 1
ATOM 1547 C C . ASP A 1 198 ? 14.423 -15.264 0.147 1.00 84.56 198 ASP A C 1
ATOM 1549 O O . ASP A 1 198 ? 13.213 -15.124 0.281 1.00 84.56 198 ASP A O 1
ATOM 1553 N N . LYS A 1 199 ? 15.204 -15.591 1.184 1.00 83.25 199 LYS A N 1
ATOM 1554 C CA . LYS A 1 199 ? 14.710 -15.797 2.555 1.00 83.25 199 LYS A CA 1
ATOM 1555 C C . LYS A 1 199 ? 13.952 -14.598 3.143 1.00 83.25 199 LYS A C 1
ATOM 1557 O O . LYS A 1 199 ? 13.261 -14.769 4.139 1.00 83.25 199 LYS A O 1
ATOM 1562 N N . TYR A 1 200 ? 14.111 -13.399 2.574 1.00 81.06 200 TYR A N 1
ATOM 1563 C CA . TYR A 1 200 ? 13.401 -12.193 3.002 1.00 81.06 200 TYR A CA 1
ATOM 1564 C C . TYR A 1 200 ? 12.223 -11.813 2.108 1.00 81.06 200 TYR A C 1
ATOM 1566 O O . TYR A 1 200 ? 11.608 -10.775 2.343 1.00 81.06 200 TYR A O 1
ATOM 1574 N N . LYS A 1 201 ? 11.882 -12.629 1.103 1.00 81.50 201 LYS A N 1
ATOM 1575 C CA . LYS A 1 201 ? 10.769 -12.329 0.195 1.00 81.50 201 LYS A CA 1
ATOM 1576 C C . LYS A 1 201 ? 9.472 -12.060 0.950 1.00 81.50 201 LYS A C 1
ATOM 1578 O O . LYS A 1 201 ? 8.769 -11.121 0.614 1.00 81.50 201 LYS A O 1
ATOM 1583 N N . ASP A 1 202 ? 9.188 -12.799 2.015 1.00 80.56 202 ASP A N 1
ATOM 1584 C CA . ASP A 1 202 ? 7.936 -12.647 2.763 1.00 80.56 202 ASP A CA 1
ATOM 1585 C C . ASP A 1 202 ? 7.878 -11.352 3.586 1.00 80.56 202 ASP A C 1
ATOM 1587 O O . ASP A 1 202 ? 6.796 -10.908 3.952 1.00 80.56 202 ASP A O 1
ATOM 1591 N N . PHE A 1 203 ? 9.019 -10.689 3.797 1.00 80.00 203 PHE A N 1
ATOM 1592 C CA . PHE A 1 203 ? 9.087 -9.373 4.435 1.00 80.00 203 PHE A CA 1
ATOM 1593 C C . PHE A 1 203 ? 9.026 -8.215 3.439 1.00 80.00 203 PHE A C 1
ATOM 1595 O O . PHE A 1 203 ? 9.048 -7.070 3.875 1.00 80.00 203 PHE A O 1
ATOM 1602 N N . PHE A 1 204 ? 8.970 -8.482 2.130 1.00 85.06 204 PHE A N 1
ATOM 1603 C CA . PHE A 1 204 ? 8.755 -7.466 1.104 1.00 85.06 204 PHE A CA 1
ATOM 1604 C C . PHE A 1 204 ? 7.329 -7.567 0.567 1.00 85.06 204 PHE A C 1
ATOM 1606 O O . PHE A 1 204 ? 7.012 -8.440 -0.250 1.00 85.06 204 PHE A O 1
ATOM 1613 N N . ALA A 1 205 ? 6.465 -6.677 1.043 1.00 84.12 205 ALA A N 1
ATOM 1614 C CA . ALA A 1 205 ? 5.060 -6.666 0.669 1.00 84.12 205 ALA A CA 1
ATOM 1615 C C . ALA A 1 205 ? 4.524 -5.238 0.594 1.00 84.12 205 ALA A C 1
ATOM 1617 O O . ALA A 1 205 ? 4.862 -4.389 1.416 1.00 84.12 205 ALA A O 1
ATOM 1618 N N . PHE A 1 206 ? 3.653 -5.001 -0.381 1.00 86.69 206 PHE A N 1
ATOM 1619 C CA . PHE A 1 206 ? 2.803 -3.821 -0.426 1.00 86.69 206 PHE A CA 1
ATOM 1620 C C . PHE A 1 206 ? 1.426 -4.245 0.047 1.00 86.69 206 PHE A C 1
ATOM 1622 O O . PHE A 1 206 ? 0.823 -5.132 -0.555 1.00 86.69 206 PHE A O 1
ATOM 1629 N N . ILE A 1 207 ? 0.966 -3.642 1.133 1.00 88.75 207 ILE A N 1
ATOM 1630 C CA . ILE A 1 207 ? -0.251 -4.067 1.812 1.00 88.75 207 ILE A CA 1
ATOM 1631 C C . ILE A 1 207 ? -1.244 -2.920 1.928 1.00 88.75 207 ILE A C 1
ATOM 1633 O O . ILE A 1 207 ? -0.882 -1.757 2.127 1.00 88.75 207 ILE A O 1
ATOM 1637 N N . LEU A 1 208 ? -2.516 -3.260 1.819 1.00 87.00 208 LEU A N 1
ATOM 1638 C CA . LEU A 1 208 ? -3.623 -2.375 2.126 1.00 87.00 208 LEU A CA 1
ATOM 1639 C C . LEU A 1 208 ? -4.035 -2.578 3.584 1.00 87.00 208 LEU A C 1
ATOM 1641 O O . LEU A 1 208 ? -4.019 -3.712 4.072 1.00 87.00 208 LEU A O 1
ATOM 1645 N N . PRO A 1 209 ? -4.421 -1.515 4.300 1.00 90.62 209 PRO A N 1
ATOM 1646 C CA . PRO A 1 209 ? -5.054 -1.698 5.593 1.00 90.62 209 PRO A CA 1
ATOM 1647 C C . PRO A 1 209 ? -6.404 -2.418 5.412 1.00 90.62 209 PRO A C 1
ATOM 1649 O O . PRO A 1 209 ? -7.095 -2.176 4.416 1.00 90.62 209 PRO A O 1
ATOM 1652 N N . PRO A 1 210 ? -6.805 -3.286 6.356 1.00 94.06 210 PRO A N 1
ATOM 1653 C CA . PRO A 1 210 ? -8.151 -3.832 6.407 1.00 94.06 210 PRO A CA 1
ATOM 1654 C C . PRO A 1 210 ? -9.216 -2.736 6.342 1.00 94.06 210 PRO A C 1
ATOM 1656 O O . PRO A 1 210 ? -9.087 -1.685 6.976 1.00 94.06 210 PRO A O 1
ATOM 1659 N N . ASP A 1 211 ? -10.287 -3.002 5.600 1.00 94.88 211 ASP A N 1
ATOM 1660 C CA . ASP A 1 211 ? -11.455 -2.130 5.572 1.00 94.88 211 ASP A CA 1
ATOM 1661 C C . ASP A 1 211 ? -12.353 -2.444 6.770 1.00 94.88 211 ASP A C 1
ATOM 1663 O O . ASP A 1 211 ? -12.673 -3.606 7.030 1.00 94.88 211 ASP A O 1
ATOM 1667 N N . ILE A 1 212 ? -12.774 -1.397 7.479 1.00 96.94 212 ILE A N 1
ATOM 1668 C CA . ILE A 1 212 ? -13.722 -1.457 8.596 1.00 96.94 212 ILE A CA 1
ATOM 1669 C C . ILE A 1 212 ? -14.899 -0.541 8.224 1.00 96.94 212 ILE A C 1
ATOM 1671 O O . ILE A 1 212 ? -14.875 0.661 8.539 1.00 96.94 212 ILE A O 1
ATOM 1675 N N . PRO A 1 213 ? -15.932 -1.068 7.535 1.00 94.31 213 PRO A N 1
ATOM 1676 C CA . PRO A 1 213 ? -17.032 -0.249 7.029 1.00 94.31 213 PRO A CA 1
ATOM 1677 C C . PRO A 1 213 ? -17.717 0.552 8.141 1.00 94.31 213 PRO A C 1
ATOM 1679 O O . PRO A 1 213 ? -17.887 1.774 8.037 1.00 94.31 213 PRO A O 1
ATOM 1682 N N . ARG A 1 214 ? -18.037 -0.131 9.246 1.00 95.75 214 ARG A N 1
ATOM 1683 C CA . ARG A 1 214 ? -18.696 0.429 10.428 1.00 95.75 214 ARG A CA 1
ATOM 1684 C C . ARG A 1 214 ? -18.314 -0.317 11.704 1.00 95.75 214 ARG A C 1
ATOM 1686 O O . ARG A 1 214 ? -17.873 -1.459 11.651 1.00 95.75 214 ARG A O 1
ATOM 1693 N N . ILE A 1 215 ? -18.549 0.345 12.832 1.00 97.94 215 ILE A N 1
ATOM 1694 C CA . ILE A 1 215 ? -18.636 -0.278 14.153 1.00 97.94 215 ILE A CA 1
ATOM 1695 C C . ILE A 1 215 ? -20.132 -0.403 14.464 1.00 97.94 215 ILE A C 1
ATOM 1697 O O . ILE A 1 215 ? -20.826 0.606 14.600 1.00 97.94 215 ILE A O 1
ATOM 1701 N N . GLY A 1 216 ? -20.646 -1.628 14.503 1.00 97.56 216 GLY A N 1
ATOM 1702 C CA . GLY A 1 216 ? -21.994 -1.924 14.976 1.00 97.56 216 GLY A CA 1
ATOM 1703 C C . GLY A 1 216 ? -22.067 -1.777 16.493 1.00 97.56 216 GLY A C 1
ATOM 1704 O O . GLY A 1 216 ? -21.144 -2.183 17.196 1.00 97.56 216 GLY A O 1
ATOM 1705 N N . VAL A 1 217 ? -23.156 -1.197 17.000 1.00 97.81 217 VAL A N 1
ATOM 1706 C CA . VAL A 1 217 ? -23.383 -0.998 18.438 1.00 97.81 217 VAL A CA 1
ATOM 1707 C C . VAL A 1 217 ? -24.784 -1.475 18.793 1.00 97.81 217 VAL A C 1
ATOM 1709 O O . VAL A 1 217 ? -25.762 -1.033 18.194 1.00 97.81 217 VAL A O 1
ATOM 1712 N N . THR A 1 218 ? -24.884 -2.361 19.780 1.00 98.00 218 THR A N 1
ATOM 1713 C CA . THR A 1 218 ? -26.157 -2.821 20.348 1.00 98.00 218 THR A CA 1
ATOM 1714 C C . THR A 1 218 ? -26.153 -2.563 21.846 1.00 98.00 218 THR A C 1
ATOM 1716 O O . THR A 1 218 ? -25.271 -3.045 22.554 1.00 98.00 218 THR A O 1
ATOM 1719 N N . ARG A 1 219 ? -27.133 -1.808 22.351 1.00 96.56 219 ARG A N 1
ATOM 1720 C CA . ARG A 1 219 ? -27.301 -1.605 23.794 1.00 96.56 219 ARG A CA 1
ATOM 1721 C C . ARG A 1 219 ? -27.872 -2.876 24.420 1.00 96.56 219 ARG A C 1
ATOM 1723 O O . ARG A 1 219 ? -28.942 -3.329 24.028 1.00 96.56 219 ARG A O 1
ATOM 1730 N N . MET A 1 220 ? -27.155 -3.425 25.393 1.00 96.94 220 MET A N 1
ATOM 1731 C CA . MET A 1 220 ? -27.520 -4.647 26.118 1.00 96.94 220 MET A CA 1
ATOM 1732 C C . MET A 1 220 ? -28.089 -4.338 27.513 1.00 96.94 220 MET A C 1
ATOM 1734 O O . MET A 1 220 ? -28.788 -5.161 28.096 1.00 96.94 220 MET A O 1
ATOM 1738 N N . GLY A 1 221 ? -27.813 -3.143 28.045 1.00 93.25 221 GLY A N 1
ATOM 1739 C CA . GLY A 1 221 ? -28.321 -2.664 29.328 1.00 93.25 221 GLY A CA 1
ATOM 1740 C C . GLY A 1 221 ? -27.890 -1.226 29.618 1.00 93.25 221 GLY A C 1
ATOM 1741 O O . GLY A 1 221 ? -27.402 -0.517 28.735 1.00 93.25 221 GLY A O 1
ATOM 1742 N N . ALA A 1 222 ? -28.056 -0.782 30.865 1.00 92.69 222 ALA A N 1
ATOM 1743 C CA . ALA A 1 222 ? -27.540 0.513 31.305 1.00 92.69 222 ALA A CA 1
ATOM 1744 C C . ALA A 1 222 ? -26.007 0.512 31.222 1.00 92.69 222 ALA A C 1
ATOM 1746 O O . ALA A 1 222 ? -25.352 -0.291 31.887 1.00 92.69 222 ALA A O 1
ATOM 1747 N N . ARG A 1 223 ? -25.445 1.398 30.395 1.00 94.94 223 ARG A N 1
ATOM 1748 C CA . ARG A 1 223 ? -24.003 1.548 30.147 1.00 94.94 223 ARG A CA 1
ATOM 1749 C C . ARG A 1 223 ? -23.304 0.296 29.601 1.00 94.94 223 ARG A C 1
ATOM 1751 O O . ARG A 1 223 ? -22.079 0.266 29.550 1.00 94.94 223 ARG A O 1
ATOM 1758 N N . HIS A 1 224 ? -24.061 -0.715 29.177 1.00 97.12 224 HIS A N 1
ATOM 1759 C CA . HIS A 1 224 ? -23.547 -2.001 28.715 1.00 97.12 224 HIS A CA 1
ATOM 1760 C C . HIS A 1 224 ? -23.909 -2.222 27.247 1.00 97.12 224 HIS A C 1
ATOM 1762 O O . HIS A 1 224 ? -25.087 -2.173 26.871 1.00 97.12 224 HIS A O 1
ATOM 1768 N N . TYR A 1 225 ? -22.894 -2.451 26.419 1.00 98.25 225 TYR A N 1
ATOM 1769 C CA . TYR A 1 225 ? -23.015 -2.476 24.966 1.00 98.25 225 TYR A CA 1
ATOM 1770 C C . TYR A 1 225 ? -22.261 -3.656 24.375 1.00 98.25 225 TYR A C 1
ATOM 1772 O O . TYR A 1 225 ? -21.191 -4.028 24.853 1.00 98.25 225 TYR A O 1
ATOM 1780 N N . ARG A 1 226 ? -22.799 -4.184 23.280 1.00 98.25 226 ARG A N 1
ATOM 1781 C CA . ARG A 1 226 ? -22.096 -5.073 22.364 1.00 98.25 226 ARG A CA 1
ATOM 1782 C C . ARG A 1 226 ? -21.618 -4.279 21.158 1.00 98.25 226 ARG A C 1
ATOM 1784 O O . ARG A 1 226 ? -22.400 -3.549 20.546 1.00 98.25 226 ARG A O 1
ATOM 1791 N N . PHE A 1 227 ? -20.358 -4.472 20.809 1.00 98.31 227 PHE A N 1
ATOM 1792 C CA . PHE A 1 227 ? -19.697 -3.875 19.661 1.00 98.31 227 PHE A CA 1
ATOM 1793 C C . PHE A 1 227 ? -19.372 -4.945 18.628 1.00 98.31 227 PHE A C 1
ATOM 1795 O O . PHE A 1 227 ? -18.951 -6.042 18.994 1.00 98.31 227 PHE A O 1
ATOM 1802 N N . ASP A 1 228 ? -19.578 -4.632 17.352 1.00 97.62 228 ASP A N 1
ATOM 1803 C CA . ASP A 1 228 ? -19.485 -5.595 16.255 1.00 97.62 228 ASP A CA 1
ATOM 1804 C C . ASP A 1 228 ? -18.767 -4.995 15.036 1.00 97.62 228 ASP A C 1
ATOM 1806 O O . ASP A 1 228 ? -19.186 -3.977 14.486 1.00 97.62 228 ASP A O 1
ATOM 1810 N N . VAL A 1 229 ? -17.679 -5.632 14.612 1.00 97.69 229 VAL A N 1
ATOM 1811 C CA . VAL A 1 229 ? -16.930 -5.334 13.380 1.00 97.69 229 VAL A CA 1
ATOM 1812 C C . VAL A 1 229 ? -16.828 -6.562 12.475 1.00 97.69 229 VAL A C 1
ATOM 1814 O O . VAL A 1 229 ? -15.853 -6.722 11.749 1.00 97.69 229 VAL A O 1
ATOM 1817 N N . SER A 1 230 ? -17.824 -7.447 12.497 1.00 95.75 230 SER A N 1
ATOM 1818 C CA . SER A 1 230 ? -17.880 -8.659 11.659 1.00 95.75 230 SER A CA 1
ATOM 1819 C C . SER A 1 230 ? -17.836 -8.376 10.153 1.00 95.75 230 SER A C 1
ATOM 1821 O O . SER A 1 230 ? -17.444 -9.240 9.375 1.00 95.75 230 SER A O 1
ATOM 1823 N N . GLU A 1 231 ? -18.177 -7.155 9.734 1.00 95.38 231 GLU A N 1
ATOM 1824 C CA . GLU A 1 231 ? -18.042 -6.686 8.347 1.00 95.38 231 GLU A CA 1
ATOM 1825 C C . GLU A 1 231 ? -16.615 -6.256 7.967 1.00 95.38 231 GLU A C 1
ATOM 1827 O O . GLU A 1 231 ? -16.356 -5.935 6.799 1.00 95.38 231 GLU A O 1
ATOM 1832 N N . ALA A 1 232 ? -15.688 -6.206 8.929 1.00 96.06 232 ALA A N 1
ATOM 1833 C CA . ALA A 1 232 ? -14.296 -5.892 8.653 1.00 96.06 232 ALA A CA 1
ATOM 1834 C C . ALA A 1 232 ? -13.659 -6.988 7.791 1.00 96.06 232 ALA A C 1
ATOM 1836 O O . ALA A 1 232 ? -13.854 -8.183 8.018 1.00 96.06 232 ALA A O 1
ATOM 1837 N N . ARG A 1 233 ? -12.869 -6.582 6.797 1.00 94.25 233 ARG A N 1
ATOM 1838 C CA . ARG A 1 233 ? -12.235 -7.511 5.851 1.00 94.25 233 ARG A CA 1
ATOM 1839 C C . ARG A 1 233 ? -10.835 -7.058 5.481 1.00 94.25 233 ARG A C 1
ATOM 1841 O O . ARG A 1 233 ? -10.573 -5.863 5.362 1.00 94.25 233 ARG A O 1
ATOM 1848 N N . SER A 1 234 ? -9.936 -8.019 5.274 1.00 92.62 234 SER A N 1
ATOM 1849 C CA . SER A 1 234 ? -8.638 -7.708 4.680 1.00 92.62 234 SER A CA 1
ATOM 1850 C C . SER A 1 234 ? -8.851 -7.218 3.249 1.00 92.62 234 SER A C 1
ATOM 1852 O O . SER A 1 234 ? -9.673 -7.757 2.506 1.00 92.62 234 SER A O 1
ATOM 1854 N N . MET A 1 235 ? -8.105 -6.184 2.877 1.00 90.25 235 MET A N 1
ATOM 1855 C CA . MET A 1 235 ? -8.055 -5.673 1.508 1.00 90.25 235 MET A CA 1
ATOM 1856 C C . MET A 1 235 ? -6.927 -6.327 0.698 1.00 90.25 235 MET A C 1
ATOM 1858 O O . MET A 1 235 ? -6.795 -6.086 -0.500 1.00 90.25 235 MET A O 1
ATOM 1862 N N . ASN A 1 236 ? -6.125 -7.176 1.343 1.00 85.88 236 ASN A N 1
ATOM 1863 C CA . ASN A 1 236 ? -5.056 -7.937 0.721 1.00 85.88 236 ASN A CA 1
ATOM 1864 C C . ASN A 1 236 ? -5.604 -9.274 0.209 1.00 85.88 236 ASN A C 1
ATOM 1866 O O . ASN A 1 236 ? -6.397 -9.941 0.875 1.00 85.88 236 ASN A O 1
ATOM 1870 N N . THR A 1 237 ? -5.183 -9.688 -0.988 1.00 81.12 237 THR A N 1
ATOM 1871 C CA . THR A 1 237 ? -5.682 -10.929 -1.602 1.00 81.12 237 THR A CA 1
ATOM 1872 C C . THR A 1 237 ? -5.346 -12.134 -0.723 1.00 81.12 237 THR A C 1
ATOM 1874 O O . THR A 1 237 ? -4.181 -12.393 -0.444 1.00 81.12 237 THR A O 1
ATOM 1877 N N . GLY A 1 238 ? -6.374 -12.878 -0.303 1.00 83.38 238 GLY A N 1
ATOM 1878 C CA . GLY A 1 238 ? -6.228 -14.051 0.564 1.00 83.38 238 GLY A CA 1
ATOM 1879 C C . GLY A 1 238 ? -6.006 -13.742 2.050 1.00 83.38 238 GLY A C 1
ATOM 1880 O O . GLY A 1 238 ? -5.931 -14.687 2.835 1.00 83.38 238 GLY A O 1
ATOM 1881 N N . GLY A 1 239 ? -5.942 -12.462 2.432 1.00 86.81 239 GLY A N 1
ATOM 1882 C CA . GLY A 1 239 ? -5.745 -12.040 3.814 1.00 86.81 239 GLY A CA 1
ATOM 1883 C C . GLY A 1 239 ? -6.959 -12.312 4.701 1.00 86.81 239 GLY A C 1
ATOM 1884 O O . GLY A 1 239 ? -8.112 -12.290 4.255 1.00 86.81 239 GLY A O 1
ATOM 1885 N N . LYS A 1 240 ? -6.703 -12.564 5.983 1.00 91.94 240 LYS A N 1
ATOM 1886 C CA . LYS A 1 240 ? -7.715 -12.877 6.999 1.00 91.94 240 LYS A CA 1
ATOM 1887 C C . LYS A 1 240 ? -7.510 -12.014 8.229 1.00 91.94 240 LYS A C 1
ATOM 1889 O O . LYS A 1 240 ? -6.381 -11.764 8.633 1.00 91.94 240 LYS A O 1
ATOM 1894 N N . ILE A 1 241 ? -8.607 -11.612 8.866 1.00 94.50 241 ILE A N 1
ATOM 1895 C CA . ILE A 1 241 ? -8.536 -10.877 10.128 1.00 94.50 241 ILE A CA 1
ATOM 1896 C C . ILE A 1 241 ? -8.072 -11.820 11.242 1.00 94.50 241 ILE A C 1
ATOM 1898 O O . ILE A 1 241 ? -8.720 -12.829 11.527 1.00 94.50 241 ILE A O 1
ATOM 1902 N N . VAL A 1 242 ? -6.955 -11.483 11.884 1.00 94.44 242 VAL A N 1
ATOM 1903 C CA . VAL A 1 242 ? -6.333 -12.306 12.939 1.00 94.44 242 VAL A CA 1
ATOM 1904 C C . VAL A 1 242 ? -6.379 -11.665 14.314 1.00 94.44 242 VAL A C 1
ATOM 1906 O O . VAL A 1 242 ? -6.158 -12.346 15.317 1.00 94.44 242 VAL A O 1
ATOM 1909 N N . ASN A 1 243 ? -6.645 -10.362 14.375 1.00 95.75 243 ASN A N 1
ATOM 1910 C CA . ASN A 1 243 ? -6.724 -9.639 15.629 1.00 95.75 243 ASN A CA 1
ATOM 1911 C C . ASN A 1 243 ? -7.648 -8.426 15.515 1.00 95.75 243 ASN A C 1
ATOM 1913 O O . ASN A 1 243 ? -7.626 -7.704 14.515 1.00 95.75 243 ASN A O 1
ATOM 1917 N N . VAL A 1 244 ? -8.406 -8.190 16.580 1.00 97.25 244 VAL A N 1
ATOM 1918 C CA . VAL A 1 244 ? -9.206 -6.987 16.786 1.00 97.25 244 VAL A CA 1
ATOM 1919 C C . VAL A 1 244 ? -8.814 -6.388 18.133 1.00 97.25 244 VAL A C 1
ATOM 1921 O O . VAL A 1 244 ? -8.622 -7.100 19.118 1.00 97.25 244 VAL A O 1
ATOM 1924 N N . GLN A 1 245 ? -8.667 -5.072 18.182 1.00 97.88 245 GLN A N 1
ATOM 1925 C CA . GLN A 1 245 ? -8.353 -4.329 19.396 1.00 97.88 245 GLN A CA 1
ATOM 1926 C C . GLN A 1 245 ? -9.376 -3.222 19.587 1.00 97.88 245 GLN A C 1
ATOM 1928 O O . GLN A 1 245 ? -9.802 -2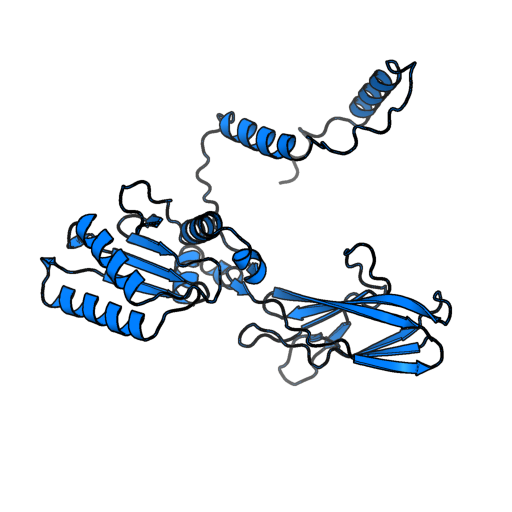.603 18.608 1.00 97.88 245 GLN A O 1
ATOM 1933 N N . TRP A 1 246 ? -9.728 -2.941 20.836 1.00 98.12 246 TRP A N 1
ATOM 1934 C CA . TRP A 1 246 ? -10.691 -1.895 21.165 1.00 98.12 246 TRP A CA 1
ATOM 1935 C C . TRP A 1 246 ? -10.092 -0.877 22.115 1.00 98.12 246 TRP A C 1
ATOM 1937 O O . TRP A 1 246 ? -9.421 -1.233 23.079 1.00 98.12 246 TRP A O 1
ATOM 1947 N N . ASP A 1 247 ? -10.369 0.384 21.829 1.00 97.69 247 ASP A N 1
ATOM 1948 C CA . ASP A 1 247 ? -10.117 1.527 22.688 1.00 97.69 247 ASP A CA 1
ATOM 1949 C C . ASP A 1 247 ? -11.466 2.194 22.972 1.00 97.69 247 ASP A C 1
ATOM 1951 O O . ASP A 1 247 ? -12.050 2.861 22.116 1.00 97.69 247 ASP A O 1
ATOM 1955 N N . PHE A 1 248 ? -11.999 1.948 24.163 1.00 97.12 248 PHE A N 1
ATOM 1956 C CA . PHE A 1 248 ? -13.272 2.491 24.627 1.00 97.12 248 PHE A CA 1
ATOM 1957 C C . PHE A 1 248 ? -13.149 3.897 25.232 1.00 97.12 248 PHE A C 1
ATOM 1959 O O . PHE A 1 248 ? -14.147 4.438 25.706 1.00 97.12 248 PHE A O 1
ATOM 1966 N N . ASP A 1 249 ? -11.956 4.493 25.206 1.00 93.62 249 ASP A N 1
ATOM 1967 C CA . ASP A 1 249 ? -11.682 5.844 25.693 1.00 93.62 249 ASP A CA 1
ATOM 1968 C C . ASP A 1 249 ? -10.710 6.568 24.748 1.00 93.62 249 ASP A C 1
ATOM 1970 O O . ASP A 1 249 ? -9.687 7.120 25.157 1.00 93.62 249 ASP A O 1
ATOM 1974 N N . PHE A 1 250 ? -11.027 6.541 23.450 1.00 95.50 250 PHE A N 1
ATOM 1975 C CA . PHE A 1 250 ? -10.145 7.055 22.410 1.00 95.50 250 PHE A CA 1
ATOM 1976 C C . PHE A 1 250 ? -10.059 8.582 22.481 1.00 95.50 250 PHE A C 1
ATOM 1978 O O . PHE A 1 250 ? -11.011 9.299 22.151 1.00 95.50 250 PHE A O 1
ATOM 1985 N N . ARG A 1 251 ? -8.889 9.083 22.888 1.00 89.75 251 ARG A N 1
ATOM 1986 C CA . ARG A 1 251 ? -8.604 10.511 23.081 1.00 89.75 251 ARG A CA 1
ATOM 1987 C C . ARG A 1 251 ? -7.401 10.949 22.258 1.00 89.75 251 ARG A C 1
ATOM 1989 O O . ARG A 1 251 ? -6.512 10.163 21.945 1.00 89.75 251 ARG A O 1
ATOM 1996 N N . ASP A 1 252 ? -7.398 12.224 21.877 1.00 86.75 252 ASP A N 1
ATOM 1997 C CA . ASP A 1 252 ? -6.256 12.911 21.256 1.00 86.75 252 ASP A CA 1
ATOM 1998 C C . ASP A 1 252 ? -5.698 12.253 19.978 1.00 86.75 252 ASP A C 1
ATOM 2000 O O . ASP A 1 252 ? -4.564 12.500 19.573 1.00 86.75 252 ASP A O 1
ATOM 2004 N N . GLY A 1 253 ? -6.494 11.406 19.317 1.00 84.94 253 GLY A N 1
ATOM 2005 C CA . GLY A 1 253 ? -6.074 10.675 18.122 1.00 84.94 253 GLY A CA 1
ATOM 2006 C C . GLY A 1 253 ? -5.063 9.551 18.384 1.00 84.94 253 GLY A C 1
ATOM 2007 O O . GLY A 1 253 ? -4.574 8.952 17.425 1.00 84.94 253 GLY A O 1
ATOM 2008 N N . ILE A 1 254 ? -4.745 9.253 19.648 1.00 88.56 254 ILE A N 1
ATOM 2009 C CA . ILE A 1 254 ? -3.786 8.218 20.038 1.00 88.56 254 ILE A CA 1
ATOM 2010 C C . ILE A 1 254 ? -4.564 6.992 20.496 1.00 88.56 254 ILE A C 1
ATOM 2012 O O . ILE A 1 254 ? -5.283 7.024 21.485 1.00 88.56 254 ILE A O 1
ATOM 2016 N N . PHE A 1 255 ? -4.395 5.892 19.772 1.00 93.69 255 PHE A N 1
ATOM 2017 C CA . PHE A 1 255 ? -5.052 4.637 20.111 1.00 93.69 255 PHE A CA 1
ATOM 2018 C C . PHE A 1 255 ? -4.338 3.959 21.280 1.00 93.69 255 PHE A C 1
ATOM 2020 O O . PHE A 1 255 ? -3.148 3.637 21.179 1.00 93.69 255 PHE A O 1
ATOM 2027 N N . SER A 1 256 ? -5.081 3.688 22.345 1.00 94.19 256 SER A N 1
ATOM 2028 C CA . SER A 1 256 ? -4.624 2.974 23.529 1.00 94.19 256 SER A CA 1
ATOM 2029 C C . SER A 1 256 ? -5.627 1.880 23.872 1.00 94.19 256 SER A C 1
ATOM 2031 O O . SER A 1 256 ? -6.650 2.132 24.498 1.00 94.19 256 SER A O 1
ATOM 2033 N N . ALA A 1 257 ? -5.327 0.641 23.474 1.00 94.81 257 ALA A N 1
ATOM 2034 C CA . ALA A 1 257 ? -6.244 -0.473 23.682 1.00 94.81 257 ALA A CA 1
ATOM 2035 C C . ALA A 1 257 ? -6.654 -0.613 25.159 1.00 94.81 257 ALA A C 1
ATOM 2037 O O . ALA A 1 257 ? -5.808 -0.686 26.058 1.00 94.81 257 ALA A O 1
ATOM 2038 N N . THR A 1 258 ? -7.961 -0.686 25.396 1.00 96.56 258 THR A N 1
ATOM 2039 C CA . THR A 1 258 ? -8.546 -0.881 26.720 1.00 96.56 258 THR A CA 1
ATOM 2040 C C . THR A 1 258 ? -8.084 -2.211 27.307 1.00 96.56 258 THR A C 1
ATOM 2042 O O . THR A 1 258 ? -7.920 -3.209 26.598 1.00 96.56 258 THR A O 1
ATOM 2045 N N . GLN A 1 259 ? -7.861 -2.240 28.622 1.00 95.25 259 GLN A N 1
ATOM 2046 C CA . GLN A 1 259 ? -7.399 -3.443 29.305 1.00 95.25 259 GLN A CA 1
ATOM 2047 C C . GLN A 1 259 ? -8.367 -4.614 29.086 1.00 95.25 259 GLN A C 1
ATOM 2049 O O . GLN A 1 259 ? -9.561 -4.489 29.335 1.00 95.25 259 GLN A O 1
ATOM 2054 N N . GLY A 1 260 ? -7.841 -5.752 28.623 1.00 94.94 260 GLY A N 1
ATOM 2055 C CA . GLY A 1 260 ? -8.631 -6.934 28.264 1.00 94.94 260 GLY A CA 1
ATOM 2056 C C . GLY A 1 260 ? -9.046 -6.981 26.791 1.00 94.94 260 GLY A C 1
ATOM 2057 O O . GLY A 1 260 ? -9.476 -8.031 26.328 1.00 94.94 260 GLY A O 1
ATOM 2058 N N . TYR A 1 261 ? -8.848 -5.892 26.040 1.00 96.69 261 TYR A N 1
ATOM 2059 C CA . TYR A 1 261 ? -9.240 -5.763 24.633 1.00 96.69 261 TYR A CA 1
ATOM 2060 C C . TYR A 1 261 ? -8.056 -5.481 23.700 1.00 96.69 261 TYR A C 1
ATOM 2062 O O . TYR A 1 261 ? -8.241 -5.026 22.573 1.00 96.69 261 TYR A O 1
ATOM 2070 N N . GLN A 1 262 ? -6.825 -5.756 24.144 1.00 94.69 262 GLN A N 1
ATOM 2071 C CA . GLN A 1 262 ? -5.614 -5.576 23.329 1.00 94.69 262 GLN A CA 1
ATOM 2072 C C . GLN A 1 262 ? -5.410 -6.688 22.293 1.00 94.69 262 GLN A C 1
ATOM 2074 O O . GLN A 1 262 ? -4.599 -6.544 21.378 1.00 94.69 262 GLN A O 1
ATOM 2079 N N . LEU A 1 263 ? -6.092 -7.822 22.469 1.00 92.19 263 LEU A N 1
ATOM 2080 C CA . LEU A 1 263 ? -5.905 -9.014 21.652 1.00 92.19 263 LEU A CA 1
ATOM 2081 C C . LEU A 1 263 ? -7.201 -9.831 21.575 1.00 92.19 263 LEU A C 1
ATOM 2083 O O . LEU A 1 263 ? -7.282 -10.942 22.102 1.00 92.19 263 LEU A O 1
ATOM 2087 N N . CYS A 1 264 ? -8.232 -9.270 20.946 1.00 94.06 264 CYS A N 1
ATOM 2088 C CA . CYS A 1 264 ? -9.511 -9.951 20.763 1.00 94.06 264 CYS A CA 1
ATOM 2089 C C . CYS A 1 264 ? -9.367 -10.921 19.588 1.00 94.06 264 CYS A C 1
ATOM 2091 O O . CYS A 1 264 ? -9.483 -10.544 18.418 1.00 94.06 264 CYS A O 1
ATOM 2093 N N . ARG A 1 265 ? -9.040 -12.176 19.904 1.00 92.50 265 ARG A N 1
ATOM 2094 C CA . ARG A 1 265 ? -8.877 -13.257 18.931 1.00 92.50 265 ARG A CA 1
ATOM 2095 C C . ARG A 1 265 ? -9.274 -14.605 19.521 1.00 92.50 265 ARG A C 1
ATOM 2097 O O . ARG A 1 265 ? -9.085 -14.856 20.709 1.00 92.50 265 ARG A O 1
ATOM 2104 N N . LYS A 1 266 ? -9.775 -15.486 18.666 1.00 90.19 266 LYS A N 1
ATOM 2105 C CA . LYS A 1 266 ? -10.186 -16.858 18.963 1.00 90.19 266 LYS A CA 1
ATOM 2106 C C . LYS A 1 266 ? -9.229 -17.830 18.283 1.00 90.19 266 LYS A C 1
ATOM 2108 O O . LYS A 1 266 ? -8.781 -17.590 17.165 1.00 90.19 266 LYS A O 1
ATOM 2113 N N . GLU A 1 267 ? -8.896 -18.929 18.949 1.00 87.00 267 GLU A N 1
ATOM 2114 C CA . GLU A 1 267 ? -8.188 -20.032 18.293 1.00 87.00 267 GLU A CA 1
ATOM 2115 C C . GLU A 1 267 ? -9.108 -20.713 17.282 1.00 87.00 267 GLU A C 1
ATOM 2117 O O . GLU A 1 267 ? -10.257 -21.041 17.598 1.00 87.00 267 GLU A O 1
ATOM 2122 N N . LYS A 1 268 ? -8.587 -20.987 16.086 1.00 81.69 268 LYS A N 1
ATOM 2123 C CA . LYS A 1 268 ? -9.293 -21.832 15.123 1.00 81.69 268 LYS A CA 1
ATOM 2124 C C . LYS A 1 268 ? -9.229 -23.279 15.594 1.00 81.69 268 LYS A C 1
ATOM 2126 O O . LYS A 1 268 ? -8.147 -23.825 15.788 1.00 81.69 268 LYS A O 1
ATOM 2131 N N . LYS A 1 269 ? -10.390 -23.903 15.804 1.00 65.94 269 LYS A N 1
ATOM 2132 C CA . LYS A 1 269 ? -10.493 -25.313 16.203 1.00 65.94 269 LYS A CA 1
ATOM 2133 C C . LYS A 1 269 ? -10.944 -26.156 15.012 1.00 65.94 269 LYS A C 1
ATOM 2135 O O . LYS A 1 269 ? -12.130 -26.213 14.710 1.00 65.94 269 LYS A O 1
ATOM 2140 N N . GLY A 1 270 ? -9.997 -26.848 14.379 1.00 63.25 270 GLY A N 1
ATOM 2141 C CA . GLY A 1 270 ? -10.251 -27.777 13.274 1.00 63.25 270 GLY A CA 1
ATOM 2142 C C . GLY A 1 270 ? -9.080 -28.738 13.040 1.00 63.25 270 GLY A C 1
ATOM 2143 O O . GLY A 1 270 ? -7.936 -28.433 13.377 1.00 63.25 270 GLY A O 1
ATOM 2144 N N . LYS A 1 271 ? -9.341 -29.926 12.472 1.00 42.16 271 LYS A N 1
ATOM 2145 C CA . LYS A 1 271 ? -8.278 -30.878 12.094 1.00 42.16 271 LYS A CA 1
ATOM 2146 C C . LYS A 1 271 ? -7.410 -30.258 10.992 1.00 42.16 271 LYS A C 1
ATOM 2148 O O . LYS A 1 271 ? -7.831 -30.206 9.844 1.00 42.16 271 LYS A O 1
ATOM 2153 N N . GLY A 1 272 ? -6.200 -29.832 11.350 1.00 62.78 272 GLY A N 1
ATOM 2154 C CA . GLY A 1 272 ? -5.233 -29.230 10.425 1.00 62.78 272 GLY A CA 1
ATOM 2155 C C . GLY A 1 272 ? -5.290 -27.702 10.340 1.00 62.78 272 GLY A C 1
ATOM 2156 O O . GLY A 1 272 ? -4.498 -27.118 9.608 1.00 62.78 272 GLY A O 1
ATOM 2157 N N . GLU A 1 273 ? -6.172 -27.049 11.102 1.00 60.44 273 GLU A N 1
ATOM 2158 C CA . GLU A 1 273 ? -6.207 -25.590 11.205 1.00 60.44 273 GLU A CA 1
ATOM 2159 C C . GLU A 1 273 ? -5.435 -25.147 12.450 1.00 60.44 273 GLU A C 1
ATOM 2161 O O . GLU A 1 273 ? -5.874 -25.354 13.577 1.00 60.44 273 GLU A O 1
ATOM 2166 N N . SER A 1 274 ? -4.261 -24.551 12.245 1.00 67.31 274 SER A N 1
ATOM 2167 C CA . SER A 1 274 ? -3.503 -23.858 13.288 1.00 67.31 274 SER A CA 1
ATOM 2168 C C . SER A 1 274 ? -3.556 -22.357 13.025 1.00 67.31 274 SER A C 1
ATOM 2170 O O . SER A 1 274 ? -3.199 -21.919 11.931 1.00 67.31 274 SER A O 1
ATOM 2172 N N . GLY A 1 275 ? -3.976 -21.563 14.008 1.00 80.12 275 GLY A N 1
ATOM 2173 C CA . GLY A 1 275 ? -3.967 -20.107 13.897 1.00 80.12 275 GLY A CA 1
ATOM 2174 C C . GLY A 1 275 ? -5.021 -19.423 14.757 1.00 80.12 275 GLY A C 1
ATOM 2175 O O . GLY A 1 275 ? -5.751 -20.062 15.516 1.00 80.12 275 GLY A O 1
ATOM 2176 N N . PHE A 1 276 ? -5.094 -18.105 14.605 1.00 85.06 276 PHE A N 1
ATOM 2177 C CA . PHE A 1 276 ? -6.064 -17.254 15.281 1.00 85.06 276 PHE A CA 1
ATOM 2178 C C . PHE A 1 276 ? -7.016 -16.612 14.271 1.00 85.06 276 PHE A C 1
ATOM 2180 O O . PHE A 1 276 ? -6.682 -16.425 13.101 1.00 85.06 276 PHE A O 1
ATOM 2187 N N . GLU A 1 277 ? -8.203 -16.273 14.742 1.00 90.38 277 GLU A N 1
ATOM 2188 C CA . GLU A 1 277 ? -9.198 -15.465 14.051 1.00 90.38 277 GLU A CA 1
ATOM 2189 C C . GLU A 1 277 ? -9.536 -14.268 14.927 1.00 90.38 277 GLU A C 1
ATOM 2191 O O . GLU A 1 277 ? -9.675 -14.431 16.138 1.00 90.38 277 GLU A O 1
ATOM 2196 N N . GLY A 1 278 ? -9.650 -13.074 14.352 1.00 90.00 278 GLY A N 1
ATOM 2197 C CA . GLY A 1 278 ? -10.068 -11.905 15.122 1.00 90.00 278 GLY A CA 1
ATOM 2198 C C . GLY A 1 278 ? -11.450 -12.122 15.735 1.00 90.00 278 GLY A C 1
ATOM 2199 O O . GLY A 1 278 ? -12.375 -12.553 15.050 1.00 90.00 278 GLY A O 1
ATOM 2200 N N . ASP A 1 279 ? -11.598 -11.823 17.022 1.00 94.50 279 ASP A N 1
ATOM 2201 C CA . ASP A 1 279 ? -12.912 -11.807 17.647 1.00 94.50 279 ASP A CA 1
ATOM 2202 C C . ASP A 1 279 ? -13.598 -10.488 17.298 1.00 94.50 279 ASP A C 1
ATOM 2204 O O . ASP A 1 279 ? -13.282 -9.429 17.842 1.00 94.50 279 ASP A O 1
ATOM 2208 N N . THR A 1 280 ? -14.499 -10.548 16.324 1.00 95.06 280 THR A N 1
ATOM 2209 C CA . THR A 1 280 ? -15.140 -9.365 15.747 1.00 95.06 280 THR A CA 1
ATOM 2210 C C . THR A 1 280 ? -16.260 -8.803 16.607 1.00 95.06 280 THR A C 1
ATOM 2212 O O . THR A 1 280 ? -16.810 -7.760 16.264 1.00 95.06 280 THR A O 1
ATOM 2215 N N . THR A 1 281 ? -16.615 -9.467 17.707 1.00 96.56 281 THR A N 1
ATOM 2216 C CA . THR A 1 281 ? -17.707 -9.040 18.576 1.00 96.56 281 THR A CA 1
ATOM 2217 C C . THR A 1 281 ? -17.261 -9.062 20.025 1.00 96.56 281 THR A C 1
ATOM 2219 O O . THR A 1 281 ? -16.788 -10.081 20.519 1.00 96.56 281 THR A O 1
ATOM 2222 N N . VAL A 1 282 ? -17.448 -7.948 20.725 1.00 97.25 282 VAL A N 1
ATOM 2223 C CA . VAL A 1 282 ? -17.098 -7.819 22.143 1.00 97.25 282 VAL A CA 1
ATOM 2224 C C . VAL A 1 282 ? -18.207 -7.113 22.906 1.00 97.25 282 VAL A C 1
ATOM 2226 O O . VAL A 1 282 ? -19.009 -6.386 22.324 1.0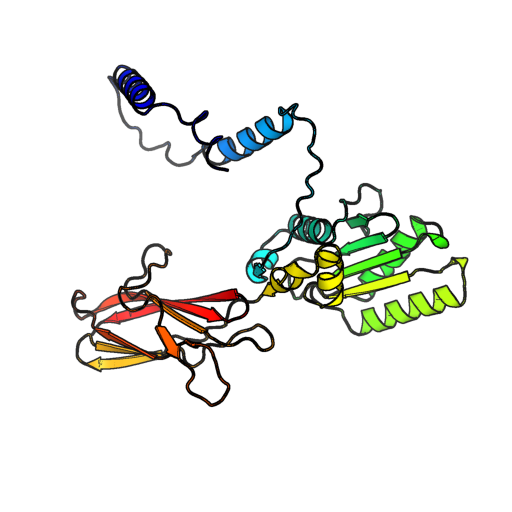0 97.25 282 VAL A O 1
ATOM 2229 N N . GLU A 1 283 ? -18.255 -7.306 24.216 1.00 97.56 283 GLU A N 1
ATOM 2230 C CA . GLU A 1 283 ? -19.167 -6.588 25.104 1.00 97.56 283 GLU A CA 1
ATOM 2231 C C . GLU A 1 283 ? -18.351 -5.740 26.069 1.00 97.56 283 GLU A C 1
ATOM 2233 O O . GLU A 1 283 ? -17.314 -6.190 26.538 1.00 97.56 283 GLU A O 1
ATOM 2238 N N . TYR A 1 284 ? -18.800 -4.522 26.360 1.00 97.88 284 TYR A N 1
ATOM 2239 C CA . TYR A 1 284 ? -18.114 -3.624 27.283 1.00 97.88 284 TYR A CA 1
ATOM 2240 C C . TYR A 1 284 ? -19.111 -2.824 28.119 1.00 97.88 284 TYR A C 1
ATOM 2242 O O . TYR A 1 284 ? -20.185 -2.437 27.645 1.00 97.88 284 TYR A O 1
ATOM 2250 N N . THR A 1 285 ? -18.741 -2.575 29.375 1.00 97.25 285 THR A N 1
ATOM 2251 C CA . THR A 1 285 ? -19.526 -1.786 30.326 1.00 97.25 285 THR A CA 1
ATOM 2252 C C . THR A 1 285 ? -18.770 -0.516 30.685 1.00 97.25 285 THR A C 1
ATOM 2254 O O . THR A 1 285 ? -17.662 -0.569 31.212 1.00 97.25 285 THR A O 1
ATOM 2257 N N . PHE A 1 286 ? -19.387 0.639 30.452 1.00 96.44 286 PHE A N 1
ATOM 2258 C CA . PHE A 1 286 ? -18.822 1.938 30.802 1.00 96.44 286 PHE A CA 1
ATOM 2259 C C . PHE A 1 286 ? -19.103 2.284 32.269 1.00 96.44 286 PHE A C 1
ATOM 2261 O O . PHE A 1 286 ? -19.975 3.095 32.578 1.00 96.44 286 PHE A O 1
ATOM 2268 N N . GLU A 1 287 ? -18.371 1.665 33.194 1.00 92.81 287 GLU A N 1
ATOM 2269 C CA . GLU A 1 287 ? -18.596 1.854 34.637 1.00 92.81 287 GLU A CA 1
ATOM 2270 C C . GLU A 1 287 ? -18.342 3.294 35.109 1.00 92.81 287 GLU A C 1
ATOM 2272 O O . GLU A 1 287 ? -19.043 3.787 35.996 1.00 92.81 287 GLU A O 1
ATOM 2277 N N . HIS A 1 288 ? -17.376 3.975 34.487 1.00 90.12 288 HIS A N 1
ATOM 2278 C CA . HIS A 1 288 ? -16.899 5.308 34.875 1.00 90.12 288 HIS A CA 1
ATOM 2279 C C . HIS A 1 288 ? -17.481 6.456 34.039 1.00 90.12 288 HIS A C 1
ATOM 2281 O O . HIS A 1 288 ? -17.034 7.593 34.170 1.00 90.12 288 HIS A O 1
ATOM 2287 N N . VAL A 1 289 ? -18.440 6.169 33.155 1.00 92.56 289 VAL A N 1
ATOM 2288 C CA . VAL A 1 289 ? -19.063 7.177 32.291 1.00 92.56 289 VAL A CA 1
ATOM 2289 C C . VAL A 1 289 ? -20.482 7.449 32.776 1.00 92.56 289 VAL A C 1
ATOM 2291 O O . VAL A 1 289 ? -21.257 6.522 33.031 1.00 92.56 289 VAL A O 1
ATOM 2294 N N . GLU A 1 290 ? -20.811 8.732 32.901 1.00 90.94 290 GLU A N 1
ATOM 2295 C CA . GLU A 1 290 ? -22.150 9.182 33.269 1.00 90.94 290 GLU A CA 1
ATOM 2296 C C . GLU A 1 290 ? -23.145 8.961 32.116 1.00 90.94 290 GLU A C 1
ATOM 2298 O O . GLU A 1 290 ? -22.813 9.242 30.957 1.00 90.94 290 GLU A O 1
ATOM 2303 N N . PRO A 1 291 ? -24.379 8.502 32.397 1.00 91.25 291 PRO A N 1
ATOM 2304 C CA . PRO A 1 291 ? -25.427 8.421 31.389 1.00 91.25 291 PRO A CA 1
ATOM 2305 C C . PRO A 1 291 ? -25.673 9.774 30.705 1.00 91.25 291 PRO A C 1
ATOM 2307 O O . PRO A 1 291 ? -25.783 10.820 31.341 1.00 91.25 291 PRO A O 1
ATOM 2310 N N . GLY A 1 292 ? -25.785 9.750 29.384 1.00 91.44 292 GLY A N 1
ATOM 2311 C CA . GLY A 1 292 ? -25.910 10.912 28.514 1.00 91.44 292 GLY A CA 1
ATOM 2312 C C . GLY A 1 292 ? -24.587 11.475 27.991 1.00 91.44 292 GLY A C 1
ATOM 2313 O O . GLY A 1 292 ? -24.641 12.295 27.070 1.00 91.44 292 GLY A O 1
ATOM 2314 N N . ALA A 1 293 ? -23.431 11.047 28.513 1.00 94.50 293 ALA A N 1
ATOM 2315 C CA . ALA A 1 293 ? -22.130 11.525 28.050 1.00 94.50 293 ALA A CA 1
ATOM 2316 C C . ALA A 1 293 ? -21.790 11.005 26.643 1.00 94.50 293 ALA A C 1
ATOM 2318 O O . ALA A 1 293 ? -22.051 9.850 26.305 1.00 94.50 293 ALA A O 1
ATOM 2319 N N . GLU A 1 294 ? -21.184 11.864 25.822 1.00 95.69 294 GLU A N 1
ATOM 2320 C CA . GLU A 1 294 ? -20.627 11.485 24.523 1.00 95.69 294 GLU A CA 1
ATOM 2321 C C . GLU A 1 294 ? -19.147 11.133 24.686 1.00 95.69 294 GLU A C 1
ATOM 2323 O O . GLU A 1 294 ? -18.361 11.932 25.194 1.00 95.69 294 GLU A O 1
ATOM 2328 N N . ILE A 1 295 ? -18.769 9.946 24.226 1.00 95.38 295 ILE A N 1
ATOM 2329 C CA . ILE A 1 295 ? -17.388 9.465 24.191 1.00 95.38 295 ILE A CA 1
ATOM 2330 C C . ILE A 1 295 ? -17.004 9.109 22.758 1.00 95.38 295 ILE A C 1
ATOM 2332 O O . ILE A 1 295 ? -17.865 8.914 21.899 1.00 95.38 295 ILE A O 1
ATOM 2336 N N . THR A 1 296 ? -15.706 8.985 22.499 1.00 96.94 296 THR A N 1
ATOM 2337 C CA . THR A 1 296 ? -15.213 8.405 21.248 1.00 96.94 296 THR A CA 1
ATOM 2338 C C . THR A 1 296 ? -14.612 7.044 21.547 1.00 96.94 296 THR A C 1
ATOM 2340 O O . THR A 1 296 ? -13.823 6.899 22.475 1.00 96.94 296 THR A O 1
ATOM 2343 N N . ILE A 1 297 ? -14.989 6.053 20.752 1.00 97.31 297 ILE A N 1
ATOM 2344 C CA . ILE A 1 297 ? -14.402 4.717 20.786 1.00 97.31 297 ILE A CA 1
ATOM 2345 C C . ILE A 1 297 ? -13.667 4.473 19.475 1.00 97.31 297 ILE A C 1
ATOM 2347 O O . ILE A 1 297 ? -14.043 5.022 18.432 1.00 97.31 297 ILE A O 1
ATOM 2351 N N . ALA A 1 298 ? -12.656 3.620 19.505 1.00 97.88 298 ALA A N 1
ATOM 2352 C CA . ALA A 1 298 ? -11.954 3.169 18.322 1.00 97.88 298 ALA A CA 1
ATOM 2353 C C . ALA A 1 298 ? -11.777 1.652 18.320 1.00 97.88 298 ALA A C 1
ATOM 2355 O O . ALA A 1 298 ? -11.589 1.009 19.349 1.00 97.88 298 ALA A O 1
ATOM 2356 N N . CYS A 1 299 ? -11.809 1.087 17.123 1.00 97.44 299 CYS A N 1
ATOM 2357 C CA . CYS A 1 299 ? -11.466 -0.293 16.849 1.00 97.44 299 CYS A CA 1
ATOM 2358 C C . CYS A 1 299 ? -10.282 -0.314 15.889 1.00 97.44 299 CYS A C 1
ATOM 2360 O O . CYS A 1 299 ? -10.257 0.438 14.910 1.00 97.44 299 CYS A O 1
ATOM 2362 N N . ARG A 1 300 ? -9.320 -1.190 16.158 1.00 97.50 300 ARG A N 1
ATOM 2363 C CA . ARG A 1 300 ? -8.198 -1.484 15.274 1.00 97.50 300 ARG A CA 1
ATOM 2364 C C . ARG A 1 300 ? -8.256 -2.946 14.863 1.00 97.50 300 ARG A C 1
ATOM 2366 O O . ARG A 1 300 ? -8.403 -3.824 15.707 1.00 97.50 300 ARG A O 1
ATOM 2373 N N . VAL A 1 301 ? -8.111 -3.204 13.574 1.00 96.69 301 VAL A N 1
ATOM 2374 C CA . VAL A 1 301 ? -8.193 -4.538 12.980 1.00 96.69 301 VAL A CA 1
ATOM 2375 C C . VAL A 1 301 ? -6.877 -4.846 12.281 1.00 96.69 301 VAL A C 1
ATOM 2377 O O . VAL A 1 301 ? -6.352 -3.995 11.564 1.00 96.69 301 VAL A O 1
ATOM 2380 N N . GLN A 1 302 ? -6.354 -6.055 12.485 1.00 94.44 302 GLN A N 1
ATOM 2381 C CA . GLN A 1 302 ? -5.127 -6.526 11.845 1.00 94.44 302 GLN A CA 1
ATOM 2382 C C . GLN A 1 302 ? -5.374 -7.802 11.041 1.00 94.44 302 GLN A C 1
ATOM 2384 O O . GLN A 1 302 ? -6.099 -8.698 11.493 1.00 94.44 302 GLN A O 1
ATOM 2389 N N . ASP A 1 303 ? -4.744 -7.894 9.871 1.00 92.75 303 ASP A N 1
ATOM 2390 C CA . ASP A 1 303 ? -4.719 -9.114 9.066 1.00 92.75 303 ASP A CA 1
ATOM 2391 C C . ASP A 1 303 ? -3.397 -9.892 9.189 1.00 92.75 303 ASP A C 1
ATOM 2393 O O . ASP A 1 303 ? -2.416 -9.425 9.773 1.00 92.75 303 ASP A O 1
ATOM 2397 N N . ASP A 1 304 ? -3.390 -11.123 8.681 1.00 89.69 304 ASP A N 1
ATOM 2398 C CA . ASP A 1 304 ? -2.234 -12.029 8.673 1.00 89.69 304 ASP A CA 1
ATOM 2399 C C . ASP A 1 304 ? -1.121 -11.631 7.695 1.00 89.69 304 ASP A C 1
ATOM 2401 O O . ASP A 1 304 ? -0.044 -12.229 7.722 1.00 89.69 304 ASP A O 1
ATOM 2405 N N . LEU A 1 305 ? -1.349 -10.615 6.861 1.00 86.38 305 LEU A N 1
ATOM 2406 C CA . LEU A 1 305 ? -0.387 -10.099 5.889 1.00 86.38 305 LEU A CA 1
ATOM 2407 C C . LEU A 1 305 ? 0.302 -8.814 6.382 1.00 86.38 305 LEU A C 1
ATOM 2409 O O . LEU A 1 305 ? 1.157 -8.265 5.687 1.00 86.38 305 LEU A O 1
ATOM 2413 N N . GLY A 1 306 ? -0.015 -8.369 7.603 1.00 84.31 306 GLY A N 1
ATOM 2414 C CA . GLY A 1 306 ? 0.586 -7.206 8.261 1.00 84.31 306 GLY A CA 1
ATOM 2415 C C . GLY A 1 306 ? -0.209 -5.909 8.100 1.00 84.31 306 GLY A C 1
ATOM 2416 O O . GLY A 1 306 ? 0.254 -4.858 8.545 1.00 84.31 306 GLY A O 1
ATOM 2417 N N . GLY A 1 307 ? -1.387 -5.965 7.473 1.00 88.25 307 GLY A N 1
ATOM 2418 C CA . GLY A 1 307 ? -2.339 -4.863 7.370 1.00 88.25 307 GLY A CA 1
ATOM 2419 C C . GLY A 1 307 ? -2.894 -4.460 8.724 1.00 88.25 307 GLY A C 1
ATOM 2420 O O . GLY A 1 307 ? -3.297 -5.312 9.508 1.00 88.25 307 GLY A O 1
ATOM 2421 N N . GLU A 1 308 ? -2.967 -3.152 8.974 1.00 92.12 308 GLU A N 1
ATOM 2422 C CA . GLU A 1 308 ? -3.604 -2.577 10.158 1.00 92.12 308 GLU A CA 1
ATOM 2423 C C . GLU A 1 308 ? -4.547 -1.439 9.753 1.00 92.12 308 GLU A C 1
ATOM 2425 O O . GLU A 1 308 ? -4.130 -0.472 9.120 1.00 92.12 308 GLU A O 1
ATOM 2430 N N . GLY A 1 309 ? -5.822 -1.560 10.116 1.00 92.62 309 GLY A N 1
ATOM 2431 C CA . GLY A 1 309 ? -6.862 -0.564 9.873 1.00 92.62 309 GLY A CA 1
ATOM 2432 C C . GLY A 1 309 ? -7.455 -0.080 11.189 1.00 92.62 309 GLY A C 1
ATOM 2433 O O . GLY A 1 309 ? -7.469 -0.816 12.174 1.00 92.62 309 GLY A O 1
ATOM 2434 N N . MET A 1 310 ? -7.958 1.154 11.223 1.00 95.62 310 MET A N 1
ATOM 2435 C CA . MET A 1 310 ? -8.608 1.719 12.406 1.00 95.62 310 MET A CA 1
ATOM 2436 C C . MET A 1 310 ? -9.880 2.469 12.021 1.00 95.62 310 MET A C 1
ATOM 2438 O O . MET A 1 310 ? -9.910 3.205 11.034 1.00 95.62 310 MET A O 1
ATOM 2442 N N . LYS A 1 311 ? -10.919 2.323 12.840 1.00 96.56 311 LYS A N 1
ATOM 2443 C CA . LYS A 1 311 ? -12.158 3.093 12.755 1.00 96.56 311 LYS A CA 1
ATOM 2444 C C . LYS A 1 311 ? -12.461 3.679 14.121 1.00 96.56 311 LYS A C 1
ATOM 2446 O O . LYS A 1 311 ? -12.395 2.964 15.111 1.00 96.56 311 LYS A O 1
ATOM 2451 N N . ALA A 1 312 ? -12.817 4.956 14.165 1.00 97.19 312 ALA A N 1
ATOM 2452 C CA . ALA A 1 312 ? -13.335 5.596 15.364 1.00 97.19 312 ALA A CA 1
ATOM 2453 C C . ALA A 1 312 ? -14.791 6.017 15.148 1.00 97.19 312 ALA A C 1
ATOM 2455 O O . ALA A 1 312 ? -15.192 6.327 14.022 1.00 97.19 312 ALA A O 1
ATOM 2456 N N . MET A 1 313 ? -15.574 6.035 16.222 1.00 96.50 313 MET A N 1
ATOM 2457 C CA . MET A 1 313 ? -16.929 6.575 16.223 1.00 96.50 313 MET A CA 1
ATOM 2458 C C . MET A 1 313 ? -17.249 7.251 17.552 1.00 96.50 313 MET A C 1
ATOM 2460 O O . MET A 1 313 ? -16.718 6.877 18.595 1.00 96.50 313 MET A O 1
ATOM 2464 N N . LYS A 1 314 ? -18.160 8.222 17.512 1.00 96.69 314 LYS A N 1
ATOM 2465 C CA . LYS A 1 314 ? -18.757 8.794 18.717 1.00 96.69 314 LYS A CA 1
ATOM 2466 C C . LYS A 1 314 ? -19.911 7.918 19.193 1.00 96.69 314 LYS A C 1
ATOM 2468 O O . LYS A 1 314 ? -20.703 7.450 18.376 1.00 96.69 314 LYS A O 1
ATOM 2473 N N . LEU A 1 315 ? -20.011 7.726 20.501 1.00 96.44 315 LEU A N 1
ATOM 2474 C CA . LEU A 1 315 ? -21.082 6.997 21.165 1.00 96.44 315 LEU A CA 1
ATOM 2475 C C . LEU A 1 315 ? -21.626 7.851 22.306 1.00 96.44 315 LEU A C 1
ATOM 2477 O O . LEU A 1 315 ? -20.866 8.322 23.149 1.00 96.44 315 LEU A O 1
ATOM 2481 N N . LYS A 1 316 ? -22.946 8.003 22.364 1.00 96.38 316 LYS A N 1
ATOM 2482 C CA . LYS A 1 316 ? -23.617 8.523 23.552 1.00 96.38 316 LYS A CA 1
ATOM 2483 C C . LYS A 1 316 ? -23.911 7.356 24.489 1.00 96.38 316 LYS A C 1
ATOM 2485 O O . LYS A 1 316 ? -24.653 6.450 24.116 1.00 96.38 316 LYS A O 1
ATOM 2490 N N . VAL A 1 317 ? -23.302 7.360 25.669 1.00 95.50 317 VAL A N 1
ATOM 2491 C CA . VAL A 1 317 ? -23.470 6.299 26.667 1.00 95.50 317 VAL A CA 1
ATOM 2492 C C . VAL A 1 317 ? -24.754 6.554 27.438 1.00 95.50 317 VAL A C 1
ATOM 2494 O O . VAL A 1 317 ? -24.873 7.562 28.115 1.00 95.50 317 VAL A O 1
ATOM 2497 N N . GLU A 1 318 ? -25.711 5.642 27.346 1.00 89.44 318 GLU A N 1
ATOM 2498 C CA . GLU A 1 318 ? -26.980 5.642 28.090 1.00 89.44 318 GLU A CA 1
ATOM 2499 C C . GLU A 1 318 ? -27.071 4.533 29.136 1.00 89.44 318 GLU A C 1
ATOM 2501 O O . GLU A 1 318 ? -26.602 3.398 28.873 1.00 89.44 318 GLU A O 1
#

Secondary structure (DSSP, 8-state):
--SSTTSS---HHHHHHHHHHHTTS-------TT-SS--THHHHHHHHHHHHHHT--S---S------SEEEHHHHTTS-HHHHHHHHHHHTTPEEP-SS-TT--EEETTEEEEE--SSTT-PBPHHHHHHHHHHHHHHS-GGG-EEEEEES-B-HHHHHHHHHHHHHHHH-GGG--EEEEEETTSHHHHHHHHTT-GGGGGG-EEEPPPB----EEEEEETTEEEEE-TT-B-SSTT--EEEEEEETT-BTTB--PPTT-S-BEEE--BTTB-SEEE--EEEEE-TTS-TT-EEEEEEEEEETTS-EEEEEEEEE--

Radius of gyration: 27.47 Å; chains: 1; bounding box: 63×71×75 Å